Protein AF-A0A9Q1GH63-F1 (afdb_monomer_lite)

Organism: NCBI:txid171969

Foldseek 3Di:
DPPVVVVVVVCVVLVVLVVVVVVVVVVVVVVVPDDDDDDDDDDDDDDDDPDDPPVVPPDQDQPDLDFPVAGFDPLLSLLLQVLQVLVVHGSNVLLVVLPVPDDPPLSRDSLSSSCSSQLVNQVVDPDQAAPCLVRLSVLVSLVSSLVCNVPGHDDPVNVPDPDPPPPPLQVDFRALVSQLSRQCSGRQRDPNVCSNVVQCVQCPPVRGHGSVSSNVSSVVSVD

pLDDT: mean 73.5, std 25.43, range [24.59, 98.19]

Secondary structure (DSSP, 8-state):
-HHHHHHHHHHHHHHHHHHHHHHHHHHHHHHHT-------------------TTTTTT------SEETTEEBPHHHHHHHHHHHHHTTS-HHHHHHHHHHHS-TTTTT-HHHHHHHHHHHHHTT---SS-GGGG-HHHHHHHHHHHHHHHS-B--GGGGT----SS--TTT--B-HHHHHHHGGGSTTT--TTTHHHHHHHHHTTTTSB-HHHHHHHHHHHT-

Structure (mmCIF, N/CA/C/O backbone):
data_AF-A0A9Q1GH63-F1
#
_entry.id   AF-A0A9Q1GH63-F1
#
loop_
_atom_site.group_PDB
_atom_site.id
_atom_site.type_symbol
_atom_site.label_atom_id
_atom_site.label_alt_id
_atom_site.label_comp_id
_atom_site.label_asym_id
_atom_site.label_entity_id
_atom_site.label_seq_id
_atom_site.pdbx_PDB_ins_code
_atom_site.Cartn_x
_atom_site.Cartn_y
_atom_site.Cartn_z
_atom_site.occupancy
_atom_site.B_iso_or_equiv
_atom_site.auth_seq_id
_atom_site.auth_comp_id
_atom_site.auth_asym_id
_atom_site.auth_atom_id
_atom_site.pdbx_PDB_model_num
ATOM 1 N N . MET A 1 1 ? -22.243 22.088 0.498 1.00 38.59 1 MET A N 1
ATOM 2 C CA . MET A 1 1 ? -22.814 21.195 -0.534 1.00 38.59 1 MET A CA 1
ATOM 3 C C . MET A 1 1 ? -21.791 20.654 -1.542 1.00 38.59 1 MET A C 1
ATOM 5 O O . MET A 1 1 ? -22.098 19.644 -2.139 1.00 38.59 1 MET A O 1
ATOM 9 N N . ALA A 1 2 ? -20.572 21.201 -1.677 1.00 36.66 2 ALA A N 1
ATOM 10 C CA . ALA A 1 2 ? -19.578 20.706 -2.653 1.00 36.66 2 ALA A CA 1
ATOM 11 C C . ALA A 1 2 ? -18.791 19.424 -2.256 1.00 36.66 2 ALA A C 1
ATOM 13 O O . ALA A 1 2 ? -18.251 18.744 -3.117 1.00 36.66 2 ALA A O 1
ATOM 14 N N . ASN A 1 3 ? -18.729 19.053 -0.967 1.00 34.50 3 ASN A N 1
ATOM 15 C CA . ASN A 1 3 ? -17.915 17.905 -0.517 1.00 34.50 3 ASN A CA 1
ATOM 16 C C . ASN A 1 3 ? -18.523 16.525 -0.828 1.00 34.50 3 ASN A C 1
ATOM 18 O O . ASN A 1 3 ? -17.789 15.541 -0.856 1.00 34.50 3 ASN A O 1
ATOM 22 N N . SER A 1 4 ? -19.839 16.428 -1.039 1.00 32.38 4 SER A N 1
ATOM 23 C CA . SER A 1 4 ? -20.490 15.152 -1.354 1.00 32.38 4 SER A CA 1
ATOM 24 C C . SER A 1 4 ? -20.180 14.704 -2.781 1.00 32.38 4 SER A C 1
ATOM 26 O O . SER A 1 4 ? -19.844 13.545 -2.986 1.00 32.38 4 SER A O 1
ATOM 28 N N . GLU A 1 5 ? -20.208 15.615 -3.758 1.00 33.44 5 GLU A N 1
ATOM 29 C CA . GLU A 1 5 ? -19.997 15.296 -5.181 1.00 33.44 5 GLU A CA 1
ATOM 30 C C . GLU A 1 5 ? -18.575 14.798 -5.475 1.00 33.44 5 GLU A C 1
ATOM 32 O O . GLU A 1 5 ? -18.388 13.844 -6.227 1.00 33.44 5 GLU A O 1
ATOM 37 N N . LEU A 1 6 ? -17.573 15.371 -4.809 1.00 38.97 6 LEU A N 1
ATOM 38 C CA . LEU A 1 6 ? -16.167 14.981 -4.963 1.00 38.97 6 LEU A CA 1
ATOM 39 C C . LEU A 1 6 ? -15.866 13.598 -4.382 1.00 38.97 6 LEU A C 1
ATOM 41 O O . LEU A 1 6 ? -15.105 12.819 -4.959 1.00 38.97 6 LEU A O 1
ATOM 45 N N . TRP A 1 7 ? -16.509 13.274 -3.261 1.00 37.28 7 TRP A N 1
ATOM 46 C CA . TRP A 1 7 ? -16.456 11.947 -2.659 1.00 37.28 7 TRP A CA 1
ATOM 47 C C . TRP A 1 7 ? -17.126 10.906 -3.566 1.00 37.28 7 TRP A C 1
ATOM 49 O O . TRP A 1 7 ? -16.570 9.828 -3.787 1.00 37.28 7 TRP A O 1
ATOM 59 N N . PHE A 1 8 ? -18.261 11.265 -4.178 1.00 39.75 8 PHE A N 1
ATOM 60 C CA . PHE A 1 8 ? -18.926 10.421 -5.166 1.00 39.75 8 PHE A CA 1
ATOM 61 C C . PHE A 1 8 ? -18.054 10.166 -6.391 1.00 39.75 8 PHE A C 1
ATOM 63 O O . PHE A 1 8 ? -17.979 9.018 -6.796 1.00 39.75 8 PHE A O 1
ATOM 70 N N . LEU A 1 9 ? -17.343 11.156 -6.941 1.00 43.50 9 LEU A N 1
ATOM 71 C CA . LEU A 1 9 ? -16.507 10.973 -8.138 1.00 43.50 9 LEU A CA 1
ATOM 72 C C . LEU A 1 9 ? -15.285 10.076 -7.904 1.00 43.50 9 LEU A C 1
ATOM 74 O O . LEU A 1 9 ? -14.986 9.223 -8.742 1.00 43.50 9 LEU A O 1
ATOM 78 N N . LEU A 1 10 ? -14.587 10.230 -6.773 1.00 46.47 10 LEU A N 1
ATOM 79 C CA . LEU A 1 10 ? -13.453 9.363 -6.433 1.00 46.47 10 LEU A CA 1
ATOM 80 C C . LEU A 1 10 ? -13.918 7.917 -6.232 1.00 46.47 10 LEU A C 1
ATOM 82 O O . LEU A 1 10 ? -13.289 6.981 -6.731 1.00 46.47 10 LEU A O 1
ATOM 86 N N . ILE A 1 11 ? -15.049 7.743 -5.547 1.00 48.16 11 ILE A N 1
ATOM 87 C CA . ILE A 1 11 ? -15.677 6.434 -5.403 1.00 48.16 11 ILE A CA 1
ATOM 88 C C . ILE A 1 11 ? -16.127 5.917 -6.734 1.00 48.16 11 ILE A C 1
ATOM 90 O O . ILE A 1 11 ? -15.886 4.759 -6.983 1.00 48.16 11 ILE A O 1
ATOM 94 N N . ASP A 1 12 ? -16.727 6.719 -7.597 1.00 48.78 12 ASP A N 1
ATOM 95 C CA . ASP A 1 12 ? -17.229 6.239 -8.873 1.00 48.78 12 ASP A CA 1
ATOM 96 C C . ASP A 1 12 ? -16.092 5.756 -9.766 1.00 48.78 12 ASP A C 1
ATOM 98 O O . ASP A 1 12 ? -16.209 4.716 -10.405 1.00 48.78 12 ASP A O 1
ATOM 102 N N . VAL A 1 13 ? -14.959 6.459 -9.776 1.00 48.94 13 VAL A N 1
ATOM 103 C CA . VAL A 1 13 ? -13.769 6.039 -10.524 1.00 48.94 13 VAL A CA 1
ATOM 104 C C . VAL A 1 13 ? -13.204 4.735 -9.963 1.00 48.94 13 VAL A C 1
ATOM 106 O O . VAL A 1 13 ? -12.928 3.808 -10.723 1.00 48.94 13 VAL A O 1
ATOM 109 N N . VAL A 1 14 ? -13.062 4.633 -8.640 1.00 47.69 14 VAL A N 1
ATOM 110 C CA . VAL A 1 14 ? -12.520 3.430 -7.996 1.00 47.69 14 VAL A CA 1
ATOM 111 C C . VAL A 1 14 ? -13.511 2.264 -8.062 1.00 47.69 14 VAL A C 1
ATOM 113 O O . VAL A 1 14 ? -13.121 1.150 -8.376 1.00 47.69 14 VAL A O 1
ATOM 116 N N . LYS A 1 15 ? -14.803 2.521 -7.874 1.00 46.88 15 LYS A N 1
ATOM 117 C CA . LYS A 1 15 ? -15.922 1.576 -7.963 1.00 46.88 15 LYS A CA 1
ATOM 118 C C . LYS A 1 15 ? -16.108 1.076 -9.385 1.00 46.88 15 LYS A C 1
ATOM 120 O O . LYS A 1 15 ? -16.324 -0.110 -9.550 1.00 46.88 15 LYS A O 1
ATOM 125 N N . ARG A 1 16 ? -15.991 1.913 -10.421 1.00 45.38 16 ARG A N 1
ATOM 126 C CA . ARG A 1 16 ? -16.032 1.442 -11.818 1.00 45.38 16 ARG A CA 1
ATOM 127 C C . ARG A 1 16 ? -14.859 0.515 -12.126 1.00 45.38 16 ARG A C 1
ATOM 129 O O . ARG A 1 16 ? -15.078 -0.537 -12.717 1.00 45.38 16 ARG A O 1
ATOM 136 N N . SER A 1 17 ? -13.653 0.860 -11.670 1.00 49.12 17 SER A N 1
ATOM 137 C CA . SER A 1 17 ? -12.487 -0.013 -11.849 1.00 49.12 17 SER A CA 1
ATOM 138 C C . SER A 1 17 ? -12.610 -1.316 -11.053 1.00 49.12 17 SER A C 1
ATOM 140 O O . SER A 1 17 ? -12.342 -2.389 -11.576 1.00 49.12 17 SER A O 1
ATOM 142 N N . LEU A 1 18 ? -13.105 -1.251 -9.814 1.00 49.03 18 LEU A N 1
ATOM 143 C CA . LEU A 1 18 ? -13.289 -2.424 -8.958 1.00 49.03 18 LEU A CA 1
ATOM 144 C C . LEU A 1 18 ? -14.494 -3.278 -9.347 1.00 49.03 18 LEU A C 1
ATOM 146 O O . LEU A 1 18 ? -14.436 -4.482 -9.175 1.00 49.03 18 LEU A O 1
ATOM 150 N N . ASN A 1 19 ? -15.565 -2.712 -9.899 1.00 46.59 19 ASN A N 1
ATOM 151 C CA . ASN A 1 19 ? -16.681 -3.494 -10.433 1.00 46.59 19 ASN A CA 1
ATOM 152 C C . ASN A 1 19 ? -16.237 -4.294 -11.662 1.00 46.59 19 ASN A C 1
ATOM 154 O O . ASN A 1 19 ? -16.634 -5.444 -11.806 1.00 46.59 19 ASN A O 1
ATOM 158 N N . SER A 1 20 ? -15.362 -3.715 -12.493 1.00 48.88 20 SER A N 1
ATOM 159 C CA . SER A 1 20 ? -14.679 -4.448 -13.564 1.00 48.88 20 SER A CA 1
ATOM 160 C C . SER A 1 20 ? -13.736 -5.529 -13.017 1.00 48.88 20 SER A C 1
ATOM 162 O O . SER A 1 20 ? -13.529 -6.549 -13.669 1.00 48.88 20 SER A O 1
ATOM 164 N N . LEU A 1 21 ? -13.149 -5.323 -11.835 1.00 46.25 21 LEU A N 1
ATOM 165 C CA . LEU A 1 21 ? -12.310 -6.321 -11.174 1.00 46.25 21 LEU A CA 1
ATOM 166 C C . LEU A 1 21 ? -13.146 -7.457 -10.565 1.00 46.25 21 LEU A C 1
ATOM 168 O O . LEU A 1 21 ? -12.815 -8.621 -10.752 1.00 46.25 21 LEU A O 1
ATOM 172 N N . LEU A 1 22 ? -14.248 -7.126 -9.886 1.00 49.97 22 LEU A N 1
ATOM 173 C CA . LEU A 1 22 ? -15.169 -8.073 -9.255 1.00 49.97 22 LEU A CA 1
ATOM 174 C C . LEU A 1 22 ? -15.871 -8.957 -10.285 1.00 49.97 22 LEU A C 1
ATOM 176 O O . LEU A 1 22 ? -16.067 -10.137 -10.018 1.00 49.97 22 LEU A O 1
ATOM 180 N N . SER A 1 23 ? -16.208 -8.430 -11.467 1.00 46.16 23 SER A N 1
ATOM 181 C CA . SER A 1 23 ? -16.725 -9.269 -12.552 1.00 46.16 23 SER A CA 1
ATOM 182 C C . SER A 1 23 ? -15.671 -10.274 -13.028 1.00 46.16 23 SER A C 1
ATOM 184 O O . SER A 1 23 ? -15.974 -11.453 -13.159 1.00 46.16 23 SER A O 1
ATOM 186 N N . ARG A 1 24 ? -14.408 -9.846 -13.182 1.00 43.66 24 ARG A N 1
ATOM 187 C CA . ARG A 1 24 ? -13.307 -10.722 -13.628 1.00 43.66 24 ARG A CA 1
ATOM 188 C C . ARG A 1 24 ? -12.921 -11.780 -12.589 1.00 43.66 24 ARG A C 1
ATOM 190 O O . ARG A 1 24 ? -12.575 -12.895 -12.963 1.00 43.66 24 ARG A O 1
ATOM 197 N N . THR A 1 25 ? -12.981 -11.467 -11.294 1.00 47.12 25 THR A N 1
ATOM 198 C CA . THR A 1 25 ? -12.721 -12.459 -10.237 1.00 47.12 25 THR A CA 1
ATOM 199 C C . THR A 1 25 ? -13.900 -13.407 -10.029 1.00 47.12 25 THR A C 1
ATOM 201 O O . THR A 1 25 ? -13.680 -14.572 -9.712 1.00 47.12 25 THR A O 1
ATOM 204 N N . HIS A 1 26 ? -15.139 -12.957 -10.254 1.00 44.09 26 HIS A N 1
ATOM 205 C CA . HIS A 1 26 ? -16.316 -13.829 -10.242 1.00 44.09 26 HIS A CA 1
ATOM 206 C C . HIS A 1 26 ? -16.272 -14.866 -11.377 1.00 44.09 26 HIS A C 1
ATOM 208 O O . HIS A 1 26 ? -16.604 -16.030 -11.154 1.00 44.09 26 HIS A O 1
ATOM 214 N N . ASP A 1 27 ? -15.796 -14.476 -12.563 1.00 40.75 27 ASP A N 1
ATOM 215 C CA . ASP A 1 27 ? -15.594 -15.399 -13.687 1.00 40.75 27 ASP A CA 1
ATOM 216 C C . ASP A 1 27 ? -14.531 -16.466 -13.361 1.00 40.75 27 ASP A C 1
ATOM 218 O O . ASP A 1 27 ? -14.759 -17.654 -13.586 1.00 40.75 27 ASP A O 1
ATOM 222 N N . PHE A 1 28 ? -13.430 -16.075 -12.706 1.00 36.06 28 PHE A N 1
ATOM 223 C CA . PHE A 1 28 ? -12.376 -16.999 -12.267 1.00 36.06 28 PHE A CA 1
ATOM 224 C C . PHE A 1 28 ? -12.847 -17.993 -11.189 1.00 36.06 28 PHE A C 1
ATOM 226 O O . PHE A 1 28 ? -12.510 -19.176 -11.230 1.00 36.06 28 PHE A O 1
ATOM 233 N N . VAL A 1 29 ? -13.666 -17.544 -10.230 1.00 42.53 29 VAL A N 1
ATOM 234 C CA . VAL A 1 29 ? -14.213 -18.416 -9.173 1.00 42.53 29 VAL A CA 1
ATOM 235 C C . VAL A 1 29 ? -15.200 -19.441 -9.745 1.00 42.53 29 VAL A C 1
ATOM 237 O O . VAL A 1 29 ? -15.209 -20.588 -9.297 1.00 42.53 29 VAL A O 1
ATOM 240 N N . ASN A 1 30 ? -15.988 -19.074 -10.759 1.00 36.88 30 ASN A N 1
ATOM 241 C CA . ASN A 1 30 ? -16.917 -20.004 -11.408 1.00 36.88 30 ASN A CA 1
ATOM 242 C C . ASN A 1 30 ? -16.216 -21.008 -12.336 1.00 36.88 30 ASN A C 1
ATOM 244 O O . ASN A 1 30 ? -16.669 -22.148 -12.445 1.00 36.88 30 ASN A O 1
ATOM 248 N N . GLU A 1 31 ? -15.102 -20.631 -12.966 1.00 34.69 31 GLU A N 1
ATOM 249 C CA . GLU A 1 31 ? -14.328 -21.521 -13.843 1.00 34.69 31 GLU A CA 1
ATOM 250 C C . GLU A 1 31 ? -13.615 -22.644 -13.062 1.00 34.69 31 GLU A C 1
ATOM 252 O O . GLU A 1 31 ? -13.551 -23.783 -13.523 1.00 34.69 31 GLU A O 1
ATOM 257 N N . VAL A 1 32 ? -13.177 -22.374 -11.825 1.00 39.00 32 VAL A N 1
ATOM 258 C CA . VAL A 1 32 ? -12.547 -23.371 -10.931 1.00 39.00 32 VAL A CA 1
ATOM 259 C C . VAL A 1 32 ? -13.582 -24.265 -10.217 1.00 39.00 32 VAL A C 1
ATOM 261 O O . VAL A 1 32 ? -13.241 -25.330 -9.700 1.00 39.00 32 VAL A O 1
ATOM 264 N N . ALA A 1 33 ? -14.866 -23.895 -10.228 1.00 33.12 33 ALA A N 1
ATOM 265 C CA . ALA A 1 33 ? -15.940 -24.611 -9.534 1.00 33.12 33 ALA A CA 1
ATOM 266 C C . ALA A 1 33 ? -16.670 -25.677 -10.383 1.00 33.12 33 ALA A C 1
ATOM 268 O O . ALA A 1 33 ? -17.759 -26.111 -10.006 1.00 33.12 33 ALA A O 1
ATOM 269 N N . SER A 1 34 ? -16.099 -26.137 -11.502 1.00 30.45 34 SER A N 1
ATOM 270 C CA . SER A 1 34 ? -16.673 -27.244 -12.287 1.00 30.45 34 SER A CA 1
ATOM 271 C C . SER A 1 34 ? -16.008 -28.592 -11.975 1.00 30.45 34 SER A C 1
ATOM 273 O O . SER A 1 34 ? -14.941 -28.880 -12.519 1.00 30.45 34 SER A O 1
ATOM 275 N N . PRO A 1 35 ? -16.636 -29.491 -11.191 1.00 35.75 35 PRO A N 1
ATOM 276 C CA . PRO A 1 35 ? -16.250 -30.889 -11.176 1.00 35.75 35 PRO A CA 1
ATOM 277 C C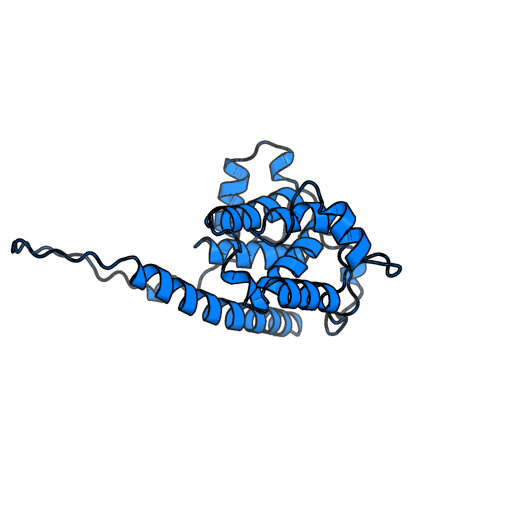 . PRO A 1 35 ? -17.053 -31.685 -12.214 1.00 35.75 35 PRO A C 1
ATOM 279 O O . PRO A 1 35 ? -18.284 -31.728 -12.222 1.00 35.75 35 PRO A O 1
ATOM 282 N N . LEU A 1 36 ? -16.317 -32.381 -13.077 1.00 33.22 36 LEU A N 1
ATOM 283 C CA . LEU A 1 36 ? -16.806 -33.484 -13.891 1.00 33.22 36 LEU A CA 1
ATOM 284 C C . LEU A 1 36 ? -17.091 -34.694 -12.977 1.00 33.22 36 LEU A C 1
ATOM 286 O O . LEU A 1 36 ? -16.170 -35.219 -12.357 1.00 33.22 36 LEU A O 1
ATOM 290 N N . GLY A 1 37 ? -18.336 -35.179 -12.929 1.00 27.14 37 GLY A N 1
ATOM 291 C CA . GLY A 1 37 ? -18.649 -36.474 -12.308 1.00 27.14 37 GLY A CA 1
ATOM 292 C C . GLY A 1 37 ? -20.114 -36.664 -11.913 1.00 27.14 37 GLY A C 1
ATOM 293 O O . GLY A 1 37 ? -20.528 -36.279 -10.829 1.00 27.14 37 GLY A O 1
ATOM 294 N N . LYS A 1 38 ? -20.901 -37.301 -12.787 1.00 38.06 38 LYS A N 1
ATOM 295 C CA . LYS A 1 38 ? -22.263 -37.792 -12.502 1.00 38.06 38 LYS A CA 1
ATOM 296 C C . LYS A 1 38 ? -22.265 -38.768 -11.313 1.00 38.06 38 LYS A C 1
ATOM 298 O O . LYS A 1 38 ? -21.428 -39.661 -11.324 1.00 38.06 38 LYS A O 1
ATOM 303 N N . ILE A 1 39 ? -23.266 -38.691 -10.422 1.00 25.02 39 ILE A N 1
ATOM 304 C CA . ILE A 1 39 ? -24.049 -39.816 -9.843 1.00 25.02 39 ILE A CA 1
ATOM 305 C C . ILE A 1 39 ? -25.107 -39.276 -8.853 1.00 25.02 39 ILE A C 1
ATOM 307 O O . ILE A 1 39 ? -24.784 -38.489 -7.974 1.00 25.02 39 ILE A O 1
ATOM 311 N N . GLY A 1 40 ? -26.346 -39.781 -8.967 1.00 24.59 40 GLY A N 1
ATOM 312 C CA . GLY A 1 40 ? -27.294 -39.916 -7.845 1.00 24.59 40 GLY A CA 1
ATOM 313 C C . GLY A 1 40 ? -28.388 -38.851 -7.695 1.00 24.59 40 GLY A C 1
ATOM 314 O O . GLY A 1 40 ? -28.149 -37.781 -7.156 1.00 24.59 40 GLY A O 1
ATOM 315 N N . LYS A 1 41 ? -29.623 -39.190 -8.094 1.00 33.66 41 LYS A N 1
ATOM 316 C CA . LYS A 1 41 ? -30.856 -38.487 -7.694 1.00 33.66 41 LYS A CA 1
ATOM 317 C C . LYS A 1 41 ? -31.128 -38.679 -6.195 1.00 33.66 41 LYS A C 1
ATOM 319 O O . LYS A 1 41 ? -31.115 -39.820 -5.741 1.00 33.66 41 LYS A O 1
ATOM 324 N N . ALA A 1 42 ? -31.521 -37.613 -5.501 1.00 26.17 42 ALA A N 1
ATOM 325 C CA . ALA A 1 42 ? -32.426 -37.665 -4.351 1.00 26.17 42 ALA A CA 1
ATOM 326 C C . ALA A 1 42 ? -33.146 -36.311 -4.211 1.00 26.17 42 ALA A C 1
ATOM 328 O O . ALA A 1 42 ? -32.502 -35.274 -4.089 1.00 26.17 42 ALA A O 1
ATOM 329 N N . GLU A 1 43 ? -34.476 -36.339 -4.284 1.00 31.47 43 GLU A N 1
ATOM 330 C CA . GLU A 1 43 ? -35.371 -35.230 -3.939 1.00 31.47 43 GLU A CA 1
ATOM 331 C C . GLU A 1 43 ? -35.498 -35.133 -2.415 1.00 31.47 43 GLU A C 1
ATOM 333 O O . GLU A 1 43 ? -35.770 -36.152 -1.782 1.00 31.47 43 GLU A O 1
ATOM 338 N N . VAL A 1 44 ? -35.386 -33.927 -1.848 1.00 27.14 44 VAL A N 1
ATOM 339 C CA . VAL A 1 44 ? -36.042 -33.539 -0.587 1.00 27.14 44 VAL A CA 1
ATOM 340 C C . VAL A 1 44 ? -36.410 -32.053 -0.676 1.00 27.14 44 VAL A C 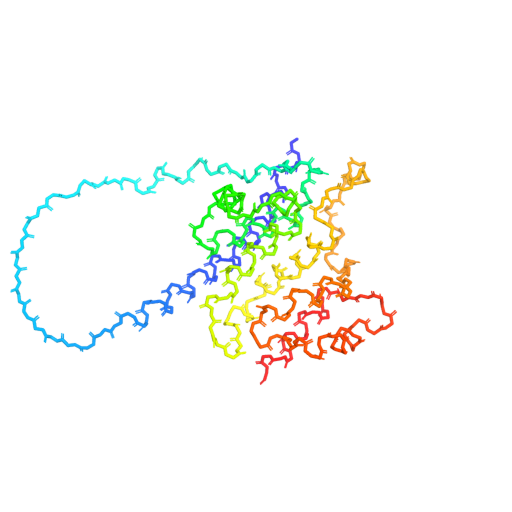1
ATOM 342 O O . VAL A 1 44 ? -35.562 -31.205 -0.937 1.00 27.14 44 VAL A O 1
ATOM 345 N N . SER A 1 45 ? -37.701 -31.787 -0.493 1.00 33.34 45 SER A N 1
ATOM 346 C CA . SER A 1 45 ? -38.329 -30.488 -0.236 1.00 33.34 45 SER A CA 1
ATOM 347 C C . SER A 1 45 ? -37.965 -29.990 1.162 1.00 33.34 45 SER A C 1
ATOM 349 O O . SER A 1 45 ? -38.100 -30.781 2.089 1.00 33.34 45 SER A O 1
ATOM 351 N N . ASP A 1 46 ? -37.602 -28.715 1.328 1.00 24.92 46 ASP A N 1
ATOM 352 C CA . ASP A 1 46 ? -38.263 -27.859 2.329 1.00 24.92 46 ASP A CA 1
ATOM 353 C C . ASP A 1 46 ? -37.877 -26.379 2.212 1.00 24.92 46 ASP A C 1
ATOM 355 O O . ASP A 1 46 ? -36.773 -26.024 1.796 1.00 24.92 46 ASP A O 1
ATOM 359 N N . ASP A 1 47 ? -38.854 -25.555 2.580 1.00 34.97 47 ASP A N 1
ATOM 360 C CA . ASP A 1 47 ? -38.896 -24.097 2.613 1.00 34.97 47 ASP A CA 1
ATOM 361 C C . ASP A 1 47 ? -37.622 -23.412 3.127 1.00 34.97 47 ASP A C 1
ATOM 363 O O . ASP A 1 47 ? -37.156 -23.677 4.236 1.00 34.97 47 ASP A O 1
ATOM 367 N N . VAL A 1 48 ? -37.135 -22.413 2.380 1.00 28.97 48 VAL A N 1
ATOM 368 C CA . VAL A 1 48 ? -36.331 -21.327 2.953 1.00 28.97 48 VAL A CA 1
ATOM 369 C C . VAL A 1 48 ? -36.778 -20.003 2.348 1.00 28.97 48 VAL A C 1
ATOM 371 O O . VAL A 1 48 ? -36.733 -19.778 1.139 1.00 28.97 48 VAL A O 1
ATOM 374 N N . GLU A 1 49 ? -37.237 -19.152 3.254 1.00 26.25 49 GLU A N 1
ATOM 375 C CA . GLU A 1 49 ? -37.714 -17.793 3.077 1.00 26.25 49 GLU A CA 1
ATOM 376 C C . GLU A 1 49 ? -36.824 -16.972 2.134 1.00 26.25 49 GLU A C 1
ATOM 378 O O . GLU A 1 49 ? -35.599 -16.913 2.264 1.00 26.25 49 GLU A O 1
ATOM 383 N N . HIS A 1 50 ? -37.479 -16.298 1.188 1.00 32.03 50 HIS A N 1
ATOM 384 C CA . HIS A 1 50 ? -36.882 -15.333 0.275 1.00 32.03 50 HIS A CA 1
ATOM 385 C C . HIS A 1 50 ? -36.481 -14.072 1.060 1.00 32.03 50 HIS A C 1
ATOM 387 O O . HIS A 1 50 ? -37.169 -13.052 1.020 1.00 32.03 50 HIS A O 1
ATOM 393 N N . TYR A 1 51 ? -35.380 -14.139 1.809 1.00 26.77 51 TYR A N 1
ATOM 394 C CA . TYR A 1 51 ? -34.798 -12.956 2.431 1.00 26.77 51 TYR A CA 1
ATOM 395 C C . TYR A 1 51 ? -34.186 -12.061 1.357 1.00 26.77 51 TYR A C 1
ATOM 397 O O . TYR A 1 51 ? -33.230 -12.410 0.666 1.00 26.77 51 TYR A O 1
ATOM 405 N N . ASP A 1 52 ? -34.816 -10.905 1.229 1.00 30.69 52 ASP A N 1
ATOM 406 C CA . ASP A 1 52 ? -34.577 -9.832 0.283 1.00 30.69 52 ASP A CA 1
ATOM 407 C C . ASP A 1 52 ? -33.143 -9.276 0.414 1.00 30.69 52 ASP A C 1
ATOM 409 O O . ASP A 1 52 ? -32.844 -8.409 1.236 1.00 30.69 52 ASP A O 1
ATOM 413 N N . ILE A 1 53 ? -32.215 -9.803 -0.393 1.00 34.97 53 ILE A N 1
ATOM 414 C CA . ILE A 1 53 ? -30.798 -9.382 -0.448 1.00 34.97 53 ILE A CA 1
ATOM 415 C C . ILE A 1 53 ? -30.672 -7.910 -0.899 1.00 34.97 53 ILE A C 1
ATOM 417 O O . ILE A 1 53 ? -29.641 -7.264 -0.695 1.00 34.97 53 ILE A O 1
ATOM 421 N N . GLN A 1 54 ? -31.739 -7.352 -1.473 1.00 31.75 54 GLN A N 1
ATOM 422 C CA . GLN A 1 54 ? -31.774 -6.008 -2.032 1.00 31.75 54 GLN A CA 1
ATOM 423 C C . GLN A 1 54 ? -31.907 -4.909 -0.959 1.00 31.75 54 GLN A C 1
ATOM 425 O O . GLN A 1 54 ? -31.446 -3.790 -1.188 1.00 31.75 54 GLN A O 1
ATOM 430 N N . ASP A 1 55 ? -32.458 -5.217 0.222 1.00 28.98 55 ASP A N 1
ATOM 431 C CA . ASP A 1 55 ? -32.787 -4.206 1.245 1.00 28.98 55 ASP A CA 1
ATOM 432 C C . ASP A 1 55 ? -31.648 -3.957 2.261 1.00 28.98 55 ASP A C 1
ATOM 434 O O . ASP A 1 55 ? -31.692 -3.035 3.075 1.00 28.98 55 ASP A O 1
ATOM 438 N N . MET A 1 56 ? -30.550 -4.724 2.174 1.00 31.30 56 MET A N 1
ATOM 439 C CA . MET A 1 56 ? -29.345 -4.518 2.998 1.00 31.30 56 MET A CA 1
ATOM 440 C C . MET A 1 56 ? -28.331 -3.542 2.367 1.00 31.30 56 MET A C 1
ATOM 442 O O . MET A 1 56 ? -27.313 -3.217 2.982 1.00 31.30 56 MET A O 1
ATOM 446 N N . LEU A 1 57 ? -28.585 -3.057 1.145 1.00 37.03 57 LEU A N 1
ATOM 447 C CA . LEU A 1 57 ? -27.603 -2.312 0.344 1.00 37.03 57 LEU A CA 1
ATOM 448 C C . LEU A 1 57 ? -27.665 -0.777 0.501 1.00 37.03 57 LEU A C 1
ATOM 450 O O . LEU A 1 57 ? -26.980 -0.060 -0.226 1.00 37.03 57 LEU A O 1
ATOM 454 N N . VAL A 1 58 ? -28.461 -0.249 1.442 1.00 38.00 58 VAL A N 1
ATOM 455 C CA . VAL A 1 58 ? -28.699 1.211 1.582 1.00 38.00 58 VAL A CA 1
ATOM 456 C C . VAL A 1 58 ? -28.255 1.780 2.946 1.00 38.00 58 VAL A C 1
ATOM 458 O O . VAL A 1 58 ? -28.366 2.976 3.198 1.00 38.00 58 VAL A O 1
ATOM 461 N N . GLY A 1 59 ? -27.652 0.966 3.818 1.00 35.69 59 GLY A N 1
ATOM 462 C CA . GLY A 1 59 ? -27.244 1.383 5.169 1.00 35.69 59 GLY A CA 1
ATOM 463 C C . GLY A 1 59 ? -25.744 1.338 5.478 1.00 35.69 59 GLY A C 1
ATOM 464 O O . GLY A 1 59 ? -25.387 1.416 6.654 1.00 35.69 59 GLY A O 1
ATOM 465 N N . GLU A 1 60 ? -24.852 1.150 4.495 1.00 42.12 60 GLU A N 1
ATOM 466 C CA . GLU A 1 60 ? -23.423 0.938 4.774 1.00 42.12 60 GLU A CA 1
ATOM 467 C C . GLU A 1 60 ? -22.741 2.209 5.285 1.00 42.12 60 GLU A C 1
ATOM 469 O O . GLU A 1 60 ? -22.216 3.044 4.551 1.00 42.12 60 GLU A O 1
ATOM 474 N N . GLN A 1 61 ? -22.747 2.335 6.605 1.00 46.44 61 GLN A N 1
ATOM 475 C CA . GLN A 1 61 ? -22.036 3.361 7.331 1.00 46.44 61 GLN A CA 1
ATOM 476 C C . GLN A 1 61 ? -20.535 3.193 7.063 1.00 46.44 61 GLN A C 1
ATOM 478 O O . GLN A 1 61 ? -19.906 2.270 7.597 1.00 46.44 61 GLN A O 1
ATOM 483 N N . MET A 1 62 ? -19.993 4.100 6.243 1.00 62.25 62 MET A N 1
ATOM 484 C CA . MET A 1 62 ? -18.559 4.288 6.007 1.00 62.25 62 MET A CA 1
ATOM 485 C C . MET A 1 62 ? -17.786 4.217 7.326 1.00 62.25 62 MET A C 1
ATOM 487 O O . MET A 1 62 ? -18.344 4.527 8.392 1.00 62.25 62 MET A O 1
ATOM 491 N N . ILE A 1 63 ? -16.518 3.815 7.277 1.00 60.66 63 ILE A N 1
ATOM 492 C CA . ILE A 1 63 ? -15.636 3.831 8.442 1.00 60.66 63 ILE A CA 1
ATOM 493 C C . ILE A 1 63 ? -15.789 5.155 9.188 1.00 60.66 63 ILE A C 1
ATOM 495 O O . ILE A 1 63 ? -15.824 6.219 8.558 1.00 60.66 63 ILE A O 1
ATOM 499 N N . PRO A 1 64 ? -15.913 5.119 10.523 1.00 63.44 64 PRO A N 1
ATOM 500 C CA . PRO A 1 64 ? -15.636 6.301 11.312 1.00 63.44 64 PRO A CA 1
ATOM 501 C C . PRO A 1 64 ? -14.271 6.835 10.879 1.00 63.44 64 PRO A C 1
ATOM 503 O O . PRO A 1 64 ? -13.282 6.108 10.892 1.00 63.44 64 PRO A O 1
ATOM 506 N N . SER A 1 65 ? -14.226 8.098 10.461 1.00 64.56 65 SER A N 1
ATOM 507 C CA . SER A 1 65 ? -12.958 8.755 10.140 1.00 64.56 65 SER A CA 1
ATOM 508 C C . SER A 1 65 ? -12.096 8.949 11.390 1.00 64.56 65 SER A C 1
ATOM 510 O O . SER A 1 65 ? -10.937 9.315 11.258 1.00 64.56 65 SER A O 1
ATOM 512 N N . GLU A 1 66 ? -12.653 8.746 12.582 1.00 71.38 66 GLU A N 1
ATOM 513 C CA . GLU A 1 66 ? -12.016 9.008 13.865 1.00 71.38 66 GLU A CA 1
ATOM 514 C C . GLU A 1 66 ? -11.267 7.767 14.361 1.00 71.38 66 GLU A C 1
ATOM 516 O O . GLU A 1 66 ? -11.862 6.718 14.616 1.00 71.38 66 GLU A O 1
ATOM 521 N N . MET A 1 67 ? -9.953 7.909 14.513 1.00 78.12 67 MET A N 1
ATOM 522 C CA . MET A 1 67 ? -9.089 7.013 15.278 1.00 78.12 67 MET A CA 1
ATOM 523 C C . MET A 1 67 ? -8.646 7.737 16.561 1.00 78.12 67 MET A C 1
ATOM 525 O O . MET A 1 67 ? -8.697 8.970 16.605 1.00 78.12 67 MET A O 1
ATOM 529 N N . PRO A 1 68 ? -8.178 7.018 17.601 1.00 77.00 68 PRO A N 1
ATOM 530 C CA . PRO A 1 68 ? -7.745 7.634 18.860 1.00 77.00 68 PRO A CA 1
ATOM 531 C C . PRO A 1 68 ? -6.709 8.757 18.694 1.00 77.00 68 PRO A C 1
ATOM 533 O O . PRO A 1 68 ? -6.775 9.748 19.416 1.00 77.00 68 PRO A O 1
ATOM 536 N N . ASP A 1 69 ? -5.807 8.622 17.717 1.00 78.62 69 ASP A N 1
ATOM 537 C CA . ASP A 1 69 ? -4.702 9.561 17.479 1.00 78.62 69 ASP A CA 1
ATOM 538 C C . ASP A 1 69 ? -5.014 10.621 16.403 1.00 78.62 69 ASP A C 1
ATOM 540 O O . ASP A 1 69 ? -4.177 11.471 16.097 1.00 78.62 69 ASP A O 1
ATOM 544 N N . GLY A 1 70 ? -6.223 10.611 15.827 1.00 84.19 70 GLY A N 1
ATOM 545 C CA . GLY A 1 70 ? -6.664 11.636 14.884 1.00 84.19 70 GLY A CA 1
ATOM 546 C C . GLY A 1 70 ? -7.649 11.154 13.825 1.00 84.19 70 GLY A C 1
ATOM 547 O O . GLY A 1 70 ? -8.011 9.982 13.733 1.00 84.19 70 GLY A O 1
ATOM 548 N N . ASN A 1 71 ? -8.078 12.090 12.977 1.00 87.38 71 ASN A N 1
ATOM 549 C CA . ASN A 1 71 ? -8.918 11.768 11.830 1.00 87.38 71 ASN A CA 1
ATOM 550 C C . ASN A 1 71 ? -8.079 11.166 10.699 1.00 87.38 71 ASN A C 1
ATOM 552 O O . ASN A 1 71 ? -7.045 11.724 10.340 1.00 87.38 71 ASN A O 1
ATOM 556 N N . LEU A 1 72 ? -8.550 10.077 10.100 1.00 88.38 72 LEU A N 1
ATOM 557 C CA . LEU A 1 72 ? -7.941 9.438 8.939 1.00 88.38 72 LEU A CA 1
ATOM 558 C C . LEU A 1 72 ? -7.845 10.400 7.745 1.00 88.38 72 LEU A C 1
ATOM 560 O O . LEU A 1 72 ? -8.738 11.211 7.484 1.00 88.38 72 LEU A O 1
ATOM 564 N N . SER A 1 73 ? -6.754 10.290 6.989 1.00 86.69 73 SER A N 1
ATOM 565 C CA . SER A 1 73 ? -6.597 10.975 5.709 1.00 86.69 73 SER A CA 1
ATOM 566 C C . SER A 1 73 ? -7.532 10.373 4.656 1.00 86.69 73 SER A C 1
ATOM 568 O O . SER A 1 73 ? -7.959 9.222 4.757 1.00 86.69 73 SER A O 1
ATOM 570 N N . LEU A 1 74 ? -7.835 11.126 3.592 1.00 84.12 74 LEU A N 1
ATOM 571 C CA . LEU A 1 74 ? -8.671 10.610 2.501 1.00 84.12 74 LEU A CA 1
ATOM 572 C C . LEU A 1 74 ? -8.057 9.355 1.858 1.00 84.12 74 LEU A C 1
ATOM 574 O O . LEU A 1 74 ? -8.782 8.417 1.536 1.00 84.12 74 LEU A O 1
ATOM 578 N N . ALA A 1 75 ? -6.728 9.319 1.709 1.00 86.06 75 ALA A N 1
ATOM 579 C CA . ALA A 1 75 ? -6.018 8.153 1.193 1.00 86.06 75 ALA A CA 1
ATOM 580 C C . ALA A 1 75 ? -6.227 6.927 2.095 1.00 86.06 75 ALA A C 1
ATOM 582 O O . ALA A 1 75 ? -6.526 5.846 1.587 1.00 86.06 75 ALA A O 1
ATOM 583 N N . ALA A 1 76 ? -6.144 7.102 3.419 1.00 90.75 76 ALA A N 1
ATOM 584 C CA . ALA A 1 76 ? -6.396 6.033 4.380 1.00 90.75 76 ALA A CA 1
ATOM 585 C C . ALA A 1 76 ? -7.844 5.543 4.329 1.00 90.75 76 ALA A C 1
ATOM 587 O O . ALA A 1 76 ? -8.065 4.337 4.227 1.00 90.75 76 ALA A O 1
ATOM 588 N N . VAL A 1 77 ? -8.821 6.454 4.296 1.00 88.81 77 VAL A N 1
ATOM 589 C CA . VAL A 1 77 ? -10.241 6.087 4.185 1.00 88.81 77 VAL A CA 1
ATOM 590 C C . VAL A 1 77 ? -10.503 5.272 2.924 1.00 88.81 77 VAL A C 1
ATOM 592 O O . VAL A 1 77 ? -11.127 4.215 2.987 1.00 88.81 77 VAL A O 1
ATOM 595 N N . VAL A 1 78 ? -9.995 5.731 1.780 1.00 86.06 78 VAL A N 1
ATOM 596 C CA . VAL A 1 78 ? -10.151 5.032 0.501 1.00 86.06 78 VAL A CA 1
ATOM 597 C C . VAL A 1 78 ? -9.474 3.668 0.554 1.00 86.06 78 VAL A C 1
ATOM 599 O O . VAL A 1 78 ? -10.113 2.672 0.239 1.00 86.06 78 VAL A O 1
ATOM 602 N N . SER A 1 79 ? -8.219 3.596 0.995 1.00 93.00 79 SER A N 1
ATOM 603 C CA . SER A 1 79 ? -7.484 2.334 1.107 1.00 93.00 79 SER A CA 1
ATOM 604 C C . SER A 1 79 ? -8.237 1.311 1.963 1.00 93.00 79 SER A C 1
ATOM 606 O O . SER A 1 79 ? -8.496 0.194 1.514 1.00 93.00 79 SER A O 1
ATOM 608 N N . ILE A 1 80 ? -8.640 1.701 3.176 1.00 94.00 80 ILE A N 1
ATOM 609 C CA . ILE A 1 80 ? -9.342 0.832 4.128 1.00 94.00 80 ILE A CA 1
ATOM 610 C C . ILE A 1 80 ? -10.671 0.360 3.544 1.00 94.00 80 ILE A C 1
ATOM 612 O O . ILE A 1 80 ? -10.949 -0.838 3.550 1.00 94.00 80 ILE A O 1
ATOM 616 N N . GLU A 1 81 ? -11.487 1.268 3.012 1.00 90.62 81 GLU A N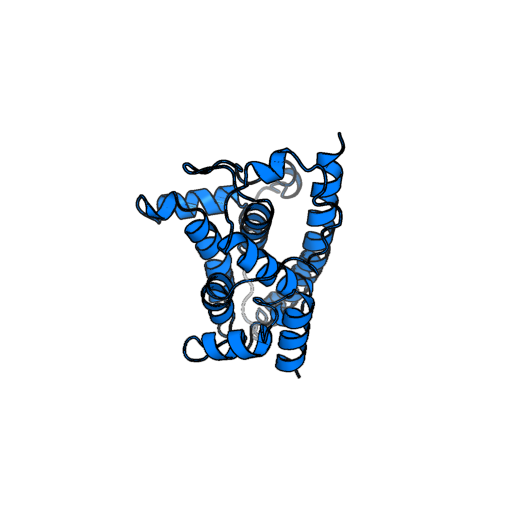 1
ATOM 617 C CA . GLU A 1 81 ? -12.803 0.918 2.476 1.00 90.62 81 GLU A CA 1
ATOM 618 C C . GLU A 1 81 ? -12.712 -0.024 1.280 1.00 90.62 81 GLU A C 1
ATOM 620 O O . GLU A 1 81 ? -13.443 -1.011 1.206 1.00 90.62 81 GLU A O 1
ATOM 625 N N . GLN A 1 82 ? -11.808 0.251 0.340 1.00 92.88 82 GLN A N 1
ATOM 626 C CA . GLN A 1 82 ? -11.716 -0.559 -0.870 1.00 92.88 82 GLN A CA 1
ATOM 627 C C . GLN A 1 82 ? -11.154 -1.943 -0.579 1.00 92.88 82 GLN A C 1
ATOM 629 O O . GLN A 1 82 ? -11.753 -2.932 -0.997 1.00 92.88 82 GLN A O 1
ATOM 634 N N . PHE A 1 83 ? -10.089 -2.048 0.219 1.00 95.69 83 PHE A N 1
ATOM 635 C CA . PHE A 1 83 ? -9.601 -3.361 0.623 1.00 95.69 83 PHE A CA 1
ATOM 636 C C . PHE A 1 83 ? -10.597 -4.114 1.499 1.00 95.69 83 PHE A C 1
ATOM 638 O O . PHE A 1 83 ? -10.700 -5.333 1.381 1.00 95.69 83 PHE A O 1
ATOM 645 N N . SER A 1 84 ? -11.383 -3.425 2.324 1.00 94.38 84 SER A N 1
ATOM 646 C CA . SER A 1 84 ? -12.454 -4.074 3.083 1.00 94.38 84 SER A CA 1
ATOM 647 C C . SER A 1 84 ? -13.511 -4.668 2.158 1.00 94.38 84 SER A C 1
ATOM 649 O O . SER A 1 84 ? -13.831 -5.849 2.302 1.00 94.38 84 SER A O 1
ATOM 651 N N . ARG A 1 85 ? -13.972 -3.916 1.148 1.00 93.06 85 ARG A N 1
ATOM 652 C CA . ARG A 1 85 ? -14.931 -4.415 0.147 1.00 93.06 85 ARG A CA 1
ATOM 653 C C . ARG A 1 85 ? -14.382 -5.596 -0.636 1.00 93.06 85 ARG A C 1
ATOM 655 O O . ARG A 1 85 ? -15.077 -6.593 -0.795 1.00 93.06 85 ARG A O 1
ATOM 662 N N . MET A 1 86 ? -13.120 -5.527 -1.051 1.00 92.56 86 MET A N 1
ATOM 663 C CA . MET A 1 86 ? -12.436 -6.634 -1.727 1.00 92.56 86 MET A CA 1
ATOM 664 C C . MET A 1 86 ? -12.273 -7.861 -0.815 1.00 92.56 86 MET A C 1
ATOM 666 O O . MET A 1 86 ? -12.189 -8.992 -1.286 1.00 92.56 86 MET A O 1
ATOM 670 N N . ASN A 1 87 ? -12.290 -7.662 0.505 1.00 90.25 87 ASN A N 1
ATOM 671 C CA . ASN A 1 87 ? -12.352 -8.734 1.491 1.00 90.25 87 ASN A CA 1
ATOM 672 C C . ASN A 1 87 ? -13.781 -9.242 1.782 1.00 90.25 87 ASN A C 1
ATOM 674 O O . ASN A 1 87 ? -13.903 -10.194 2.555 1.00 90.25 87 ASN A O 1
ATOM 678 N N . GLY A 1 88 ? -14.829 -8.652 1.194 1.00 91.56 88 GLY A N 1
ATOM 679 C CA . GLY A 1 88 ? -16.238 -8.975 1.456 1.00 91.56 88 GLY A CA 1
ATOM 680 C C . GLY A 1 88 ? -16.810 -8.322 2.721 1.00 91.56 88 GLY A C 1
ATOM 681 O O . GLY A 1 88 ? -17.769 -8.826 3.302 1.00 91.56 88 GLY A O 1
ATOM 682 N N . LEU A 1 89 ? -16.203 -7.233 3.199 1.00 90.81 89 LEU A N 1
ATOM 683 C CA . LEU A 1 89 ? -16.571 -6.541 4.435 1.00 90.81 89 LEU A CA 1
ATOM 684 C C . LEU A 1 89 ? -16.767 -5.041 4.189 1.00 90.81 89 LEU A C 1
ATOM 686 O O . LEU A 1 89 ? -16.168 -4.453 3.296 1.00 90.81 89 LEU A O 1
ATOM 690 N N . THR A 1 90 ? -17.546 -4.381 5.044 1.00 90.62 90 THR A N 1
ATOM 691 C CA . THR A 1 90 ? -17.478 -2.916 5.141 1.00 90.62 90 THR A CA 1
ATOM 692 C C . THR A 1 90 ? -16.219 -2.518 5.898 1.00 90.62 90 THR A C 1
ATOM 694 O O . THR A 1 90 ? -15.756 -3.278 6.760 1.00 90.62 90 THR A O 1
ATOM 697 N N . GLY A 1 91 ? -15.687 -1.316 5.662 1.00 87.50 91 GLY A N 1
ATOM 698 C CA . GLY A 1 91 ? -14.524 -0.864 6.422 1.00 87.50 91 GLY A CA 1
ATOM 699 C C . GLY A 1 91 ? -14.778 -0.832 7.933 1.00 87.50 91 GLY A C 1
ATOM 700 O O . GLY A 1 91 ? -13.914 -1.220 8.713 1.00 87.50 91 GLY A O 1
ATOM 701 N N . ARG A 1 92 ? -15.998 -0.494 8.374 1.00 89.31 92 ARG A N 1
ATOM 702 C CA . ARG A 1 92 ? -16.375 -0.533 9.798 1.00 89.31 92 ARG A CA 1
ATOM 703 C C . ARG A 1 92 ? -16.300 -1.941 10.390 1.00 89.31 92 ARG A C 1
ATOM 705 O O . ARG A 1 92 ? -15.846 -2.110 11.520 1.00 89.31 92 ARG A O 1
ATOM 712 N N . LYS A 1 93 ? -16.772 -2.958 9.658 1.00 91.81 93 LYS A N 1
ATOM 713 C CA . LYS A 1 93 ? -16.651 -4.358 10.095 1.00 91.81 93 LYS A CA 1
ATOM 714 C C . LYS A 1 93 ? -15.179 -4.771 10.147 1.00 91.81 93 LYS A C 1
ATOM 716 O O . LYS A 1 93 ? -14.778 -5.403 11.118 1.00 91.81 93 LYS A O 1
ATOM 721 N N . MET A 1 94 ? -14.382 -4.372 9.155 1.00 93.06 94 MET A N 1
ATOM 722 C CA . MET A 1 94 ? -12.943 -4.641 9.124 1.00 93.06 94 MET A CA 1
ATOM 723 C C . MET A 1 94 ? -12.214 -4.024 10.324 1.00 93.06 94 MET A C 1
ATOM 725 O O . MET A 1 94 ? -11.465 -4.724 11.000 1.00 93.06 94 MET A O 1
ATOM 729 N N . GLN A 1 95 ? -12.493 -2.758 10.642 1.00 91.88 95 GLN A N 1
ATOM 730 C CA . GLN A 1 95 ? -11.918 -2.051 11.787 1.00 91.88 95 GLN A CA 1
ATOM 731 C C . GLN A 1 95 ? -12.245 -2.747 13.114 1.00 91.88 95 GLN A C 1
ATOM 733 O O . GLN A 1 95 ? -11.345 -3.003 13.904 1.00 91.88 95 GLN A O 1
ATOM 738 N N . LYS A 1 96 ? -13.503 -3.155 13.330 1.00 91.56 96 LYS A N 1
ATOM 739 C CA . LYS A 1 96 ? -13.888 -3.907 14.538 1.00 91.56 96 LYS A CA 1
ATOM 740 C C . LYS A 1 96 ? -13.138 -5.232 14.677 1.00 91.56 96 LYS A C 1
ATOM 742 O O . LYS A 1 96 ? -12.757 -5.610 15.780 1.00 91.56 96 LYS A O 1
ATOM 747 N N . ILE A 1 97 ? -12.941 -5.953 13.570 1.00 92.75 97 ILE A N 1
ATOM 748 C CA . ILE A 1 97 ? -12.168 -7.203 13.579 1.00 92.75 97 ILE A CA 1
ATOM 749 C C . ILE A 1 97 ? -10.706 -6.906 13.926 1.00 92.75 97 ILE A C 1
ATOM 751 O O . ILE A 1 97 ? -10.131 -7.591 14.765 1.00 92.75 97 ILE A O 1
ATOM 755 N N . PHE A 1 98 ? -10.113 -5.879 13.318 1.00 92.38 98 PHE A N 1
ATOM 756 C CA . PHE A 1 98 ? -8.750 -5.448 13.617 1.00 92.38 98 PHE A CA 1
ATOM 757 C C . PHE A 1 98 ? -8.567 -5.096 15.102 1.00 92.38 98 PHE A C 1
ATOM 759 O O . PHE A 1 98 ? -7.661 -5.621 15.747 1.00 92.38 98 PHE A O 1
ATOM 766 N N . GLU A 1 99 ? -9.465 -4.286 15.666 1.00 91.19 99 GLU A N 1
ATOM 767 C CA . GLU A 1 99 ? -9.451 -3.888 17.079 1.00 91.19 99 GLU A CA 1
ATOM 768 C C . GLU A 1 99 ? -9.562 -5.080 18.034 1.00 91.19 99 GLU A C 1
ATOM 770 O O . GLU A 1 99 ? -8.925 -5.076 19.087 1.00 91.19 99 GLU A O 1
ATOM 775 N N . ALA A 1 100 ? -10.347 -6.098 17.665 1.00 92.75 100 ALA A N 1
ATOM 776 C CA . ALA A 1 100 ? -10.517 -7.314 18.453 1.00 92.75 100 ALA A CA 1
ATOM 777 C C . ALA A 1 100 ? -9.296 -8.250 18.397 1.00 92.75 100 ALA A C 1
ATOM 779 O O . ALA A 1 100 ? -9.066 -9.005 19.340 1.00 92.75 100 ALA A O 1
ATOM 780 N N . LEU A 1 101 ? -8.532 -8.226 17.300 1.00 92.19 101 LEU A N 1
ATOM 781 C CA . LEU A 1 101 ? -7.377 -9.105 17.095 1.00 92.19 101 LEU A CA 1
ATOM 782 C C . LEU A 1 101 ? -6.056 -8.498 17.581 1.00 92.19 101 LEU A C 1
ATOM 784 O O . LEU A 1 101 ? -5.153 -9.244 17.953 1.00 92.19 101 LEU A O 1
ATOM 788 N N . MET A 1 102 ? -5.921 -7.170 17.554 1.00 88.81 102 MET A N 1
ATOM 789 C CA . MET A 1 102 ? -4.654 -6.489 17.826 1.00 88.81 102 MET A CA 1
ATOM 790 C C . MET A 1 102 ? -4.653 -5.822 19.209 1.00 88.81 102 MET A C 1
ATOM 792 O O . MET A 1 102 ? -5.577 -5.074 19.530 1.00 88.81 102 MET A O 1
ATOM 796 N N . PRO A 1 103 ? -3.616 -6.042 20.041 1.00 88.00 103 PRO A N 1
ATOM 797 C CA . PRO A 1 103 ? -3.516 -5.401 21.346 1.00 88.00 103 PRO A CA 1
ATOM 798 C C . PRO A 1 103 ? -3.197 -3.905 21.223 1.00 88.00 103 PRO A C 1
ATOM 800 O O . PRO A 1 103 ? -2.633 -3.440 20.232 1.00 88.00 103 PRO A O 1
ATOM 803 N N . LYS A 1 104 ? -3.493 -3.137 22.276 1.00 82.62 104 LYS A N 1
ATOM 804 C CA . LYS A 1 104 ? -3.030 -1.746 22.396 1.00 82.62 104 LYS A CA 1
ATOM 805 C C . LYS A 1 104 ? -1.514 -1.696 22.662 1.00 82.62 104 LYS A C 1
ATOM 807 O O . LYS A 1 104 ? -1.021 -2.541 23.408 1.00 82.62 104 LYS A O 1
ATOM 812 N N . PRO A 1 105 ? -0.777 -0.714 22.101 1.00 83.00 105 PRO A N 1
ATOM 813 C CA . PRO A 1 105 ? -1.274 0.411 21.300 1.00 83.00 105 PRO A CA 1
ATOM 814 C C . PRO A 1 105 ? -1.405 0.110 19.796 1.00 83.00 105 PRO A C 1
ATOM 816 O O . PRO A 1 105 ? -1.797 0.993 19.045 1.00 83.00 105 PRO A O 1
ATOM 819 N N . ALA A 1 106 ? -1.102 -1.108 19.335 1.00 82.12 106 ALA A N 1
ATOM 820 C CA . ALA A 1 106 ? -1.044 -1.423 17.906 1.00 82.12 106 ALA A CA 1
ATOM 821 C C . ALA A 1 106 ? -2.374 -1.192 17.172 1.00 82.12 106 ALA A C 1
ATOM 823 O O . ALA A 1 106 ? -2.350 -0.787 16.012 1.00 82.12 106 ALA A O 1
ATOM 824 N N . ASN A 1 107 ? -3.518 -1.395 17.831 1.00 79.75 107 ASN A N 1
ATOM 825 C CA . ASN A 1 107 ? -4.825 -1.119 17.230 1.00 79.75 107 ASN A CA 1
ATOM 826 C C . ASN A 1 107 ? -5.248 0.365 17.221 1.00 79.75 107 ASN A C 1
ATOM 828 O O . ASN A 1 107 ? -6.241 0.695 16.577 1.00 79.75 107 ASN A O 1
ATOM 832 N N . ASN A 1 108 ? -4.505 1.258 17.884 1.00 84.38 108 ASN A N 1
ATOM 833 C CA . ASN A 1 108 ? -4.733 2.703 17.790 1.00 84.38 108 ASN A CA 1
ATOM 834 C C . ASN A 1 108 ? -4.037 3.311 16.561 1.00 84.38 108 ASN A C 1
ATOM 836 O O . ASN A 1 108 ? -4.466 4.351 16.071 1.00 84.38 108 ASN A O 1
ATOM 840 N N . GLU A 1 109 ? -3.000 2.646 16.047 1.00 88.81 109 GLU A N 1
ATOM 841 C CA . GLU A 1 109 ? -2.171 3.158 14.962 1.00 88.81 109 GLU A CA 1
ATOM 842 C C . GLU A 1 109 ? -2.819 2.911 13.593 1.00 88.81 109 GLU A C 1
ATOM 844 O O . GLU A 1 109 ? -2.984 1.774 13.140 1.00 88.81 109 GLU A O 1
ATOM 849 N N . ALA A 1 110 ? -3.152 3.988 12.886 1.00 92.56 110 ALA A N 1
ATOM 850 C CA . ALA A 1 110 ? -3.820 3.914 11.594 1.00 92.56 110 ALA A CA 1
ATOM 851 C C . ALA A 1 110 ? -2.974 3.237 10.500 1.00 92.56 110 ALA A C 1
ATOM 853 O O . ALA A 1 110 ? -3.553 2.577 9.632 1.00 92.56 110 ALA A O 1
ATOM 854 N N . ARG A 1 111 ? -1.629 3.304 10.550 1.00 94.69 111 ARG A N 1
ATOM 855 C CA . ARG A 1 111 ? -0.770 2.512 9.641 1.00 94.69 111 ARG A CA 1
ATOM 856 C C . ARG A 1 111 ? -1.054 1.021 9.758 1.00 94.69 111 ARG A C 1
ATOM 858 O O . ARG A 1 111 ? -1.192 0.348 8.740 1.00 94.69 111 ARG A O 1
ATOM 865 N N . ASN A 1 112 ? -1.220 0.527 10.982 1.00 95.19 112 ASN A N 1
ATOM 866 C CA . ASN A 1 112 ? -1.492 -0.885 11.228 1.00 95.19 112 ASN A CA 1
ATOM 867 C C . ASN A 1 112 ? -2.867 -1.295 10.689 1.00 95.19 112 ASN A C 1
ATOM 869 O O . ASN A 1 112 ? -3.007 -2.395 10.160 1.00 95.19 112 ASN A O 1
ATOM 873 N N . LEU A 1 113 ? -3.874 -0.417 10.763 1.00 95.31 113 LEU A N 1
ATOM 874 C CA . LEU A 1 113 ? -5.182 -0.679 10.158 1.00 95.31 113 LEU A CA 1
ATOM 875 C C . LEU A 1 113 ? -5.104 -0.714 8.621 1.00 95.31 113 LEU A C 1
ATOM 877 O O . LEU A 1 113 ? -5.681 -1.612 8.005 1.00 95.31 113 LEU A O 1
ATOM 881 N N . VAL A 1 114 ? -4.378 0.223 8.000 1.00 96.38 114 VAL A N 1
ATOM 882 C CA . VAL A 1 114 ? -4.129 0.232 6.545 1.00 96.38 114 VAL A CA 1
ATOM 883 C C . VAL A 1 114 ? -3.445 -1.066 6.108 1.00 96.38 114 VAL A C 1
ATOM 885 O O . VAL A 1 114 ? -3.943 -1.731 5.199 1.00 96.38 114 VAL A O 1
ATOM 888 N N . GLU A 1 115 ? -2.364 -1.454 6.792 1.00 97.25 115 GLU A N 1
ATOM 889 C CA . GLU A 1 115 ? -1.645 -2.712 6.562 1.00 97.25 115 GLU A CA 1
ATOM 890 C C . GLU A 1 115 ? -2.554 -3.928 6.723 1.00 97.25 115 GLU A C 1
ATOM 892 O O . GLU A 1 115 ? -2.599 -4.793 5.853 1.00 97.25 115 GLU A O 1
ATOM 897 N N . TYR A 1 116 ? -3.320 -3.988 7.813 1.00 96.62 116 TYR A N 1
ATOM 898 C CA . TYR A 1 116 ? -4.229 -5.096 8.071 1.00 96.62 116 TYR A CA 1
ATOM 899 C C . TYR A 1 116 ? -5.237 -5.276 6.933 1.00 96.62 116 TYR A C 1
ATOM 901 O O . TYR A 1 116 ? -5.471 -6.397 6.484 1.00 96.62 116 TYR A O 1
ATOM 909 N N . CYS A 1 117 ? -5.809 -4.178 6.431 1.00 96.12 117 CYS A N 1
ATOM 910 C CA . CYS A 1 117 ? -6.782 -4.229 5.346 1.00 96.12 117 CYS A CA 1
ATOM 911 C C . CYS A 1 117 ? -6.153 -4.724 4.038 1.00 96.12 117 CYS A C 1
ATOM 913 O O . CYS A 1 117 ? -6.695 -5.639 3.410 1.00 96.12 117 CYS A O 1
ATOM 915 N N . CYS A 1 118 ? -5.022 -4.139 3.625 1.00 97.44 118 CYS A N 1
ATOM 916 C CA . CYS A 1 118 ? -4.399 -4.485 2.350 1.00 97.44 118 CYS A CA 1
ATOM 917 C C . CYS A 1 118 ? -3.736 -5.866 2.387 1.00 97.44 118 CYS A C 1
ATOM 919 O O . CYS A 1 118 ? -4.007 -6.684 1.510 1.00 97.44 118 CYS A O 1
ATOM 921 N N . PHE A 1 119 ? -2.965 -6.199 3.426 1.00 96.75 119 PHE A N 1
ATOM 922 C CA . PHE A 1 119 ? -2.281 -7.492 3.514 1.00 96.75 119 PHE A CA 1
ATOM 923 C C . PHE A 1 119 ? -3.253 -8.655 3.632 1.00 96.75 119 PHE A C 1
ATOM 925 O O . PHE A 1 119 ? -3.004 -9.699 3.044 1.00 96.75 119 PHE A O 1
ATOM 932 N N . ARG A 1 120 ? -4.392 -8.479 4.316 1.00 94.69 120 ARG A N 1
ATOM 933 C CA . ARG A 1 120 ? -5.432 -9.515 4.377 1.00 94.69 120 ARG A CA 1
ATOM 934 C C . ARG A 1 120 ? -6.026 -9.837 3.003 1.00 94.69 120 ARG A C 1
ATOM 936 O O . ARG A 1 120 ? -6.462 -10.965 2.787 1.00 94.69 120 ARG A O 1
ATOM 943 N N . PHE A 1 121 ? -6.099 -8.859 2.100 1.00 95.44 121 PHE A N 1
ATOM 944 C CA . PHE A 1 121 ? -6.514 -9.116 0.722 1.00 95.44 121 PHE A CA 1
ATOM 945 C C . PHE A 1 121 ? -5.385 -9.773 -0.076 1.00 95.44 121 PHE A C 1
ATOM 947 O O . PHE A 1 121 ? -5.597 -10.817 -0.686 1.00 95.44 121 PHE A O 1
ATOM 954 N N . LEU A 1 122 ? -4.196 -9.167 -0.039 1.00 94.75 122 LEU A N 1
ATOM 955 C CA . LEU A 1 122 ? -3.047 -9.556 -0.856 1.00 94.75 122 LEU A CA 1
ATOM 956 C C . LEU A 1 122 ? -2.531 -10.965 -0.538 1.00 94.75 122 LEU A C 1
ATOM 958 O O . LEU A 1 122 ? -2.074 -11.657 -1.436 1.00 94.75 122 LEU A O 1
ATOM 962 N N . SER A 1 123 ? -2.656 -11.424 0.711 1.00 90.88 123 SER A N 1
ATOM 963 C CA . SER A 1 123 ? -2.194 -12.752 1.137 1.00 90.88 123 SER A CA 1
ATOM 964 C C . SER A 1 123 ? -3.094 -13.918 0.716 1.00 90.88 123 SER A C 1
ATOM 966 O O . SER A 1 123 ? -2.781 -15.068 1.018 1.00 90.88 123 SER A O 1
ATOM 968 N N . ARG A 1 124 ? -4.235 -13.651 0.067 1.00 88.56 124 ARG A N 1
ATOM 969 C CA . ARG A 1 124 ? -5.170 -14.699 -0.381 1.00 88.56 124 ARG A CA 1
ATOM 970 C C . ARG A 1 124 ? -4.682 -15.435 -1.623 1.00 88.56 124 ARG A C 1
ATOM 972 O O . ARG A 1 124 ? -5.141 -16.545 -1.877 1.00 88.56 124 ARG A O 1
ATOM 979 N N . ASP A 1 125 ? -3.816 -14.795 -2.398 1.00 83.19 125 ASP A N 1
ATOM 980 C CA . ASP A 1 125 ? -3.359 -15.283 -3.688 1.00 83.19 125 A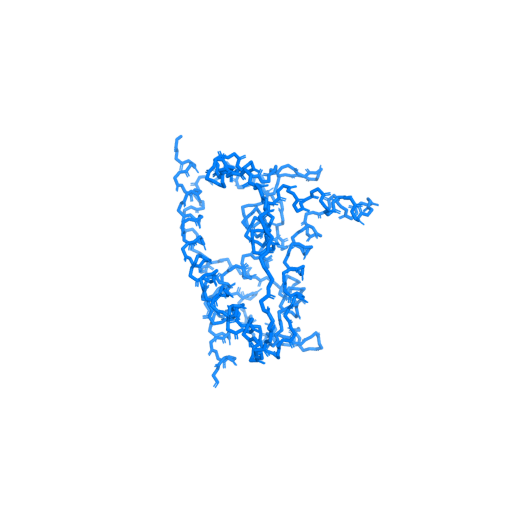SP A CA 1
ATOM 981 C C . ASP A 1 125 ? -1.890 -15.714 -3.604 1.00 83.19 125 ASP A C 1
ATOM 983 O O . ASP A 1 125 ? -1.035 -14.963 -3.135 1.00 83.19 125 ASP A O 1
ATOM 987 N N . ASN A 1 126 ? -1.612 -16.938 -4.054 1.00 85.62 126 ASN A N 1
ATOM 988 C CA . ASN A 1 126 ? -0.269 -17.525 -4.059 1.00 85.62 126 ASN A CA 1
ATOM 989 C C . ASN A 1 126 ? 0.330 -17.581 -5.473 1.00 85.62 126 ASN A C 1
ATOM 991 O O . ASN A 1 126 ? 1.249 -18.363 -5.711 1.00 85.62 126 ASN A O 1
ATOM 995 N N . SER A 1 127 ? -0.220 -16.825 -6.426 1.00 90.12 127 SER A N 1
ATOM 996 C CA . SER A 1 127 ? 0.339 -16.744 -7.773 1.00 90.12 127 SER A CA 1
ATOM 997 C C . SER A 1 127 ? 1.684 -16.031 -7.731 1.00 90.12 127 SER A C 1
ATOM 999 O O . SER A 1 127 ? 1.885 -15.112 -6.934 1.00 90.12 127 SER A O 1
ATOM 1001 N N . ASP A 1 128 ? 2.582 -16.404 -8.642 1.00 90.25 128 ASP A N 1
ATOM 1002 C CA . ASP A 1 128 ? 3.889 -15.750 -8.767 1.00 90.25 128 ASP A CA 1
ATOM 1003 C C . ASP A 1 128 ? 3.744 -14.244 -9.034 1.00 90.25 128 ASP A C 1
ATOM 1005 O O . ASP A 1 128 ? 4.529 -13.448 -8.528 1.00 90.25 128 ASP A O 1
ATOM 1009 N N . ILE A 1 129 ? 2.711 -13.851 -9.791 1.00 92.25 129 ILE A N 1
ATOM 1010 C CA . ILE A 1 129 ? 2.316 -12.462 -10.041 1.00 92.25 129 ILE A CA 1
ATOM 1011 C C . ILE A 1 129 ? 0.844 -12.305 -9.671 1.00 92.25 129 ILE A C 1
ATOM 1013 O O . ILE A 1 129 ? -0.009 -13.035 -10.172 1.00 92.25 129 ILE A O 1
ATOM 1017 N N . HIS A 1 130 ? 0.535 -11.325 -8.821 1.00 93.56 130 HIS A N 1
ATOM 1018 C CA . HIS A 1 130 ? -0.831 -11.103 -8.362 1.00 93.56 130 HIS A CA 1
ATOM 1019 C C . HIS A 1 130 ? -1.756 -10.707 -9.539 1.00 93.56 130 HIS A C 1
ATOM 1021 O O . HIS A 1 130 ? -1.522 -9.672 -10.174 1.00 93.56 130 HIS A O 1
ATOM 1027 N N . PRO A 1 131 ? -2.862 -11.431 -9.801 1.00 91.25 131 PRO A N 1
ATOM 1028 C CA . PRO A 1 131 ? -3.653 -11.293 -11.034 1.00 91.25 131 PRO A CA 1
ATOM 1029 C C . PRO A 1 131 ? -4.300 -9.912 -11.211 1.00 91.25 131 PRO A C 1
ATOM 1031 O O . PRO A 1 131 ? -4.532 -9.451 -12.325 1.00 91.25 131 PRO A O 1
ATOM 1034 N N . CYS A 1 132 ? -4.564 -9.200 -10.111 1.00 92.75 132 CYS A N 1
ATOM 1035 C CA . CYS A 1 132 ? -5.126 -7.848 -10.179 1.00 92.75 132 CYS A CA 1
ATOM 1036 C C . CYS A 1 132 ? -4.127 -6.782 -10.675 1.00 92.75 132 CYS A C 1
ATOM 1038 O O . CYS A 1 132 ? -4.548 -5.659 -10.933 1.00 92.75 132 CYS A O 1
ATOM 1040 N N . LEU A 1 133 ? -2.826 -7.083 -10.813 1.00 93.00 133 LEU A N 1
ATOM 1041 C CA . LEU A 1 133 ? -1.823 -6.102 -11.259 1.00 93.00 133 LEU A CA 1
ATOM 1042 C C . LEU A 1 133 ? -2.056 -5.592 -12.688 1.00 93.00 133 LEU A C 1
ATOM 1044 O O . LEU A 1 133 ? -1.640 -4.476 -12.998 1.00 93.00 133 LEU A O 1
ATOM 1048 N N . GLU A 1 134 ? -2.753 -6.349 -13.538 1.00 91.56 134 GLU A N 1
ATOM 1049 C CA . GLU A 1 134 ? -3.165 -5.888 -14.871 1.00 91.56 134 GLU A CA 1
ATOM 1050 C C . GLU A 1 134 ? -4.179 -4.733 -14.821 1.00 91.56 134 GLU A C 1
ATOM 1052 O O . GLU A 1 134 ? -4.269 -3.944 -15.763 1.00 91.56 134 GLU A O 1
ATOM 1057 N N . ASP A 1 135 ? -4.954 -4.621 -13.736 1.00 93.25 135 ASP A N 1
ATOM 1058 C CA . ASP A 1 135 ? -5.978 -3.591 -13.591 1.00 93.25 135 ASP A CA 1
ATOM 1059 C C . ASP A 1 135 ? -5.375 -2.265 -13.115 1.00 93.25 135 ASP A C 1
ATOM 1061 O O . ASP A 1 135 ? -4.824 -2.148 -12.017 1.00 93.25 135 ASP A O 1
ATOM 1065 N N . LEU A 1 136 ? -5.539 -1.212 -13.918 1.00 90.75 136 LEU A N 1
ATOM 1066 C CA . LEU A 1 136 ? -5.027 0.121 -13.593 1.00 90.75 136 LEU A CA 1
ATOM 1067 C C . LEU A 1 136 ? -5.651 0.694 -12.306 1.00 90.75 136 LEU A C 1
ATOM 1069 O O . LEU A 1 136 ? -5.006 1.479 -11.602 1.00 90.75 136 LEU A O 1
ATOM 1073 N N . GLY A 1 137 ? -6.890 0.317 -11.979 1.00 89.12 137 GLY A N 1
ATOM 1074 C CA . GLY A 1 137 ? -7.532 0.697 -10.722 1.00 89.12 137 GLY A CA 1
ATOM 1075 C C . GLY A 1 137 ? -6.849 0.084 -9.519 1.00 89.12 137 GLY A C 1
ATOM 1076 O O . GLY A 1 137 ? -6.576 0.795 -8.553 1.00 89.12 137 GLY A O 1
ATOM 1077 N N . PHE A 1 138 ? -6.510 -1.198 -9.595 1.00 94.50 138 PHE A N 1
ATOM 1078 C CA . PHE A 1 138 ? -5.741 -1.882 -8.569 1.00 94.50 138 PHE A CA 1
ATOM 1079 C C . PHE A 1 138 ? -4.338 -1.284 -8.427 1.00 94.50 138 PHE A C 1
ATOM 1081 O O . PHE A 1 138 ? -3.931 -0.953 -7.314 1.00 94.50 138 PHE A O 1
ATOM 1088 N N . GLN A 1 139 ? -3.638 -1.009 -9.536 1.00 94.81 139 GLN A N 1
ATOM 1089 C CA . GLN A 1 139 ? -2.352 -0.296 -9.498 1.00 94.81 139 GLN A CA 1
ATOM 1090 C C . GLN A 1 139 ? -2.479 1.050 -8.769 1.00 94.81 139 GLN A C 1
ATOM 1092 O O . GLN A 1 139 ? -1.633 1.403 -7.943 1.00 94.81 139 GLN A O 1
ATOM 1097 N N . ARG A 1 140 ? -3.545 1.811 -9.048 1.00 93.94 140 ARG A N 1
ATOM 1098 C CA . ARG A 1 140 ? -3.832 3.079 -8.365 1.00 93.94 140 ARG A CA 1
ATOM 1099 C C . ARG A 1 140 ? -4.164 2.875 -6.892 1.00 93.94 140 ARG A C 1
ATOM 1101 O O . ARG A 1 140 ? -3.714 3.675 -6.076 1.00 93.94 140 ARG A O 1
ATOM 1108 N N . LEU A 1 141 ? -4.918 1.838 -6.542 1.00 94.31 141 LEU A N 1
ATOM 1109 C CA . LEU A 1 141 ? -5.257 1.532 -5.157 1.00 94.31 141 LEU A CA 1
ATOM 1110 C C . LEU A 1 141 ? -3.999 1.223 -4.337 1.00 94.31 141 LEU A C 1
ATOM 1112 O O . LEU A 1 141 ? -3.843 1.791 -3.258 1.00 94.31 141 LEU A O 1
ATOM 1116 N N . ILE A 1 142 ? -3.064 0.424 -4.860 1.00 97.38 142 ILE A N 1
ATOM 1117 C CA . ILE A 1 142 ? -1.780 0.154 -4.190 1.00 97.38 142 ILE A CA 1
ATOM 1118 C C . ILE A 1 142 ? -0.977 1.446 -3.996 1.00 97.38 142 ILE A C 1
ATOM 1120 O O . ILE A 1 142 ? -0.488 1.707 -2.899 1.00 97.38 142 ILE A O 1
ATOM 1124 N N . PHE A 1 143 ? -0.914 2.308 -5.014 1.00 96.19 143 PHE A N 1
ATOM 1125 C CA . PHE A 1 143 ? -0.245 3.606 -4.896 1.00 96.19 143 PHE A CA 1
ATOM 1126 C C . PHE A 1 143 ? -0.885 4.499 -3.818 1.00 96.19 143 PHE A C 1
ATOM 1128 O O . PHE A 1 143 ? -0.189 5.066 -2.980 1.00 96.19 143 PHE A O 1
ATOM 1135 N N . ILE A 1 144 ? -2.220 4.590 -3.784 1.00 92.56 144 ILE A N 1
ATOM 1136 C CA . ILE A 1 144 ? -2.960 5.317 -2.736 1.00 92.56 144 ILE A CA 1
ATOM 1137 C C . ILE A 1 144 ? -2.689 4.712 -1.357 1.00 92.56 144 ILE A C 1
ATOM 1139 O O . ILE A 1 144 ? -2.581 5.447 -0.383 1.00 92.56 144 ILE A O 1
ATOM 1143 N N . THR A 1 145 ? -2.545 3.394 -1.272 1.00 96.88 145 THR A N 1
ATOM 1144 C CA . THR A 1 145 ? -2.259 2.678 -0.022 1.00 96.88 145 THR A CA 1
ATOM 1145 C C . THR A 1 145 ? -0.876 3.016 0.514 1.00 96.88 145 THR A C 1
ATOM 1147 O O . THR A 1 145 ? -0.727 3.229 1.712 1.00 96.88 145 THR A O 1
ATOM 1150 N N . MET A 1 146 ? 0.126 3.156 -0.357 1.00 97.75 146 MET A N 1
ATOM 1151 C CA . MET A 1 146 ? 1.446 3.661 0.035 1.00 97.75 146 MET A CA 1
ATOM 1152 C C . MET A 1 146 ? 1.349 5.089 0.593 1.00 97.75 146 MET A C 1
ATOM 1154 O O . MET A 1 146 ? 1.896 5.378 1.653 1.00 97.75 146 MET A O 1
ATOM 1158 N N . LEU A 1 147 ? 0.584 5.974 -0.055 1.00 93.62 147 LEU A N 1
ATOM 1159 C CA . LEU A 1 147 ? 0.361 7.338 0.447 1.00 93.62 147 LEU A CA 1
ATOM 1160 C C . LEU A 1 147 ? -0.399 7.361 1.781 1.00 93.62 147 LEU A C 1
ATOM 1162 O O . LEU A 1 147 ? -0.065 8.141 2.674 1.00 93.62 147 LEU A O 1
ATOM 1166 N N . ALA A 1 148 ? -1.406 6.499 1.919 1.00 93.44 148 ALA A N 1
ATOM 1167 C CA . ALA A 1 148 ? -2.158 6.302 3.150 1.00 93.44 148 ALA A CA 1
ATOM 1168 C C . ALA A 1 148 ? -1.254 5.825 4.284 1.00 93.44 148 ALA A C 1
ATOM 1170 O O . ALA A 1 148 ? -1.365 6.311 5.401 1.00 93.44 148 ALA A O 1
ATOM 1171 N N . TRP A 1 149 ? -0.347 4.896 3.997 1.00 96.50 149 TRP A N 1
ATOM 1172 C CA . TRP A 1 149 ? 0.617 4.411 4.970 1.00 96.50 149 TRP A CA 1
ATOM 1173 C C . TRP A 1 149 ? 1.600 5.515 5.378 1.00 96.50 149 TRP A C 1
ATOM 1175 O O . TRP A 1 149 ? 1.866 5.699 6.562 1.00 96.50 149 TRP A O 1
ATOM 1185 N N . GLU A 1 150 ? 2.097 6.311 4.427 1.00 93.88 150 GLU A N 1
ATOM 1186 C CA . GLU A 1 150 ? 3.021 7.414 4.717 1.00 93.88 150 GLU A CA 1
ATOM 1187 C C . GLU A 1 150 ? 2.379 8.468 5.632 1.00 93.88 150 GLU A C 1
ATOM 1189 O O . GLU A 1 150 ? 2.969 8.848 6.648 1.00 93.88 150 GLU A O 1
ATOM 1194 N N . LYS A 1 151 ? 1.152 8.897 5.299 1.00 91.88 151 LYS A N 1
ATOM 1195 C CA . LYS A 1 151 ? 0.378 9.922 6.017 1.00 91.88 151 LYS A CA 1
ATOM 1196 C C . LYS A 1 151 ? -1.045 9.421 6.307 1.00 91.88 151 LYS A C 1
ATOM 1198 O O . LYS A 1 151 ? -1.991 9.764 5.584 1.00 91.88 151 LYS A O 1
ATOM 1203 N N . PRO A 1 152 ? -1.219 8.617 7.370 1.00 92.50 152 PRO A N 1
ATOM 1204 C CA . PRO A 1 152 ? -2.496 7.966 7.655 1.00 92.50 152 PRO A CA 1
ATOM 1205 C C . PRO A 1 152 ? -3.529 8.910 8.272 1.00 92.50 152 PRO A C 1
ATOM 1207 O O . PRO A 1 152 ? -4.727 8.675 8.127 1.00 92.50 152 PRO A O 1
ATOM 1210 N N . TYR A 1 153 ? -3.084 9.995 8.906 1.00 91.00 153 TYR A N 1
ATOM 1211 C CA . TYR A 1 153 ? -3.942 11.005 9.519 1.00 91.00 153 TYR A CA 1
ATOM 1212 C C . TYR A 1 153 ? -4.006 12.280 8.676 1.00 91.00 153 TYR A C 1
ATOM 1214 O O . TYR A 1 153 ? -3.084 12.612 7.926 1.00 91.00 153 TYR A O 1
ATOM 1222 N N . ARG A 1 154 ? -5.113 13.007 8.803 1.00 84.19 154 ARG A N 1
ATOM 1223 C CA . ARG A 1 154 ? -5.325 14.316 8.189 1.00 84.19 154 ARG A CA 1
ATOM 1224 C C . ARG A 1 154 ? -4.428 15.361 8.854 1.00 84.19 154 ARG A C 1
ATOM 1226 O O . ARG A 1 154 ? -4.355 15.414 10.078 1.00 84.19 154 ARG A O 1
ATOM 1233 N N . SER A 1 155 ? -3.794 16.222 8.060 1.00 73.38 155 SER A N 1
ATOM 1234 C CA . SER A 1 155 ? -3.036 17.356 8.595 1.00 73.38 155 SER A CA 1
ATOM 1235 C C . SER A 1 155 ? -3.935 18.581 8.812 1.00 73.38 155 SER A C 1
ATOM 1237 O O . SER A 1 155 ? -4.919 18.770 8.096 1.00 73.38 155 SER A O 1
ATOM 1239 N N . GLU A 1 156 ? -3.603 19.453 9.768 1.00 56.94 156 GLU A N 1
ATOM 1240 C CA . GLU A 1 156 ? -4.344 20.710 9.992 1.00 56.94 156 GLU A CA 1
ATOM 1241 C C . GLU A 1 156 ? -4.297 21.650 8.769 1.00 56.94 156 GLU A C 1
ATOM 1243 O O . GLU A 1 156 ? -5.222 22.422 8.527 1.00 56.94 156 GLU A O 1
ATOM 1248 N N . ILE A 1 157 ? -3.256 21.531 7.940 1.00 53.38 157 ILE A N 1
ATOM 1249 C CA . ILE A 1 157 ? -3.077 22.296 6.696 1.00 53.38 157 ILE A CA 1
ATOM 1250 C C . ILE A 1 157 ? -4.095 21.853 5.621 1.00 53.38 157 ILE A C 1
ATOM 1252 O O . ILE A 1 157 ? -4.546 22.673 4.821 1.00 53.38 157 ILE A O 1
ATOM 1256 N N . ASP A 1 158 ? -4.572 20.601 5.663 1.00 48.59 158 ASP A N 1
ATOM 1257 C CA . ASP A 1 158 ? -5.653 20.088 4.797 1.00 48.59 158 ASP A CA 1
ATOM 1258 C C . ASP A 1 158 ? -7.054 20.608 5.187 1.00 48.59 158 ASP A C 1
ATOM 1260 O O . ASP A 1 158 ? -8.066 20.212 4.594 1.00 48.59 158 ASP A O 1
ATOM 1264 N N . LEU A 1 159 ? -7.162 21.444 6.227 1.00 48.19 159 LEU A N 1
ATOM 1265 C CA . LEU A 1 159 ? -8.410 22.108 6.622 1.00 48.19 159 LEU A CA 1
ATOM 1266 C C . LEU A 1 159 ? -8.559 23.493 5.973 1.00 48.19 159 LEU A C 1
ATOM 1268 O O . LEU A 1 159 ? -9.690 23.941 5.781 1.00 48.19 159 LEU A O 1
ATOM 1272 N N . SER A 1 160 ? -7.453 24.163 5.618 1.00 45.16 160 SER A N 1
ATOM 1273 C CA . SER A 1 160 ? -7.463 25.531 5.070 1.00 45.16 160 SER A CA 1
ATOM 1274 C C . SER A 1 160 ? -7.506 25.583 3.539 1.00 45.16 160 SER A C 1
ATOM 1276 O O . SER A 1 160 ? -8.000 26.559 2.971 1.00 45.16 160 SER A O 1
ATOM 1278 N N . HIS A 1 161 ? -7.074 24.519 2.857 1.00 42.41 161 HIS A N 1
ATOM 1279 C CA . HIS A 1 161 ? -7.118 24.421 1.401 1.00 42.41 161 HIS A CA 1
ATOM 1280 C C . HIS A 1 161 ? -8.330 23.601 0.936 1.00 42.41 161 HIS A C 1
ATOM 1282 O O . HIS A 1 161 ? -8.295 22.377 0.821 1.00 42.41 161 HIS A O 1
ATOM 1288 N N . LYS A 1 162 ? -9.421 24.301 0.599 1.00 40.34 162 LYS A N 1
ATOM 1289 C CA . LYS A 1 162 ? -10.407 23.812 -0.379 1.00 40.34 162 LYS A CA 1
ATOM 1290 C C . LYS A 1 162 ? -9.692 23.595 -1.719 1.00 40.34 162 LYS A C 1
ATOM 1292 O O . LYS A 1 162 ? -9.613 24.528 -2.509 1.00 40.34 162 LYS A O 1
ATOM 1297 N N . SER A 1 163 ? -9.120 22.417 -1.937 1.00 38.84 163 SER A N 1
ATOM 1298 C CA . SER A 1 163 ? -8.921 21.764 -3.243 1.0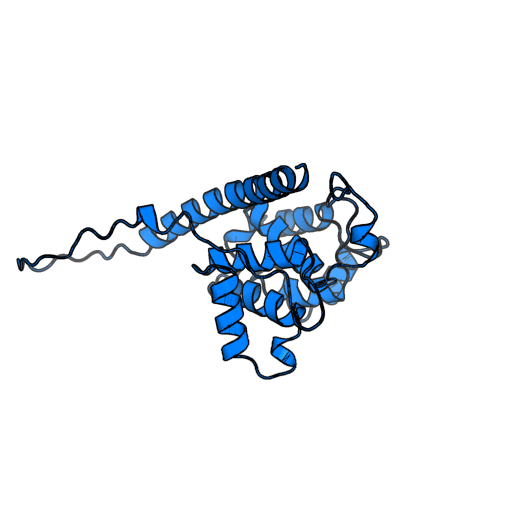0 38.84 163 SER A CA 1
ATOM 1299 C C . SER A 1 163 ? -7.843 20.685 -3.119 1.00 38.84 163 SER A C 1
ATOM 1301 O O . SER A 1 163 ? -6.679 20.868 -3.450 1.00 38.84 163 SER A O 1
ATOM 1303 N N . LEU A 1 164 ? -8.275 19.490 -2.719 1.00 48.03 164 LEU A N 1
ATOM 1304 C CA . LEU A 1 164 ? -7.780 18.291 -3.399 1.00 48.03 164 LEU A CA 1
ATOM 1305 C C . LEU A 1 164 ? -8.661 18.015 -4.636 1.00 48.03 164 LEU A C 1
ATOM 1307 O O . LEU A 1 164 ? -8.922 16.878 -5.001 1.00 48.03 164 LEU A O 1
ATOM 1311 N N . GLU A 1 165 ? -9.184 19.072 -5.255 1.00 47.25 165 GLU A N 1
ATOM 1312 C CA . GLU A 1 165 ? -9.450 19.059 -6.681 1.00 47.25 165 GLU A CA 1
ATOM 1313 C C . GLU A 1 165 ? -8.120 19.446 -7.327 1.00 47.25 165 GLU A C 1
ATOM 1315 O O . GLU A 1 165 ? -7.587 20.519 -7.075 1.00 47.25 165 GLU A O 1
ATOM 1320 N N . GLU A 1 166 ? -7.554 18.538 -8.117 1.00 43.09 166 GLU A N 1
ATOM 1321 C CA . GLU A 1 166 ? -6.500 18.849 -9.092 1.00 43.09 166 GLU A CA 1
ATOM 1322 C C . GLU A 1 166 ? -5.049 19.063 -8.625 1.00 43.09 166 GLU A C 1
ATOM 1324 O O . GLU A 1 166 ? -4.194 19.319 -9.476 1.00 43.09 166 GLU A O 1
ATOM 1329 N N . THR A 1 167 ? -4.654 18.770 -7.382 1.00 41.41 167 THR A N 1
ATOM 1330 C CA . THR A 1 167 ? -3.284 18.243 -7.192 1.00 41.41 167 THR A CA 1
ATOM 1331 C C . THR A 1 167 ? -3.280 16.811 -7.709 1.00 41.41 167 THR A C 1
ATOM 1333 O O . THR A 1 167 ? -3.428 15.838 -6.977 1.00 41.41 167 THR A O 1
ATOM 1336 N N . SER A 1 168 ? -3.230 16.689 -9.040 1.00 55.19 168 SER A N 1
ATOM 1337 C CA . SER A 1 168 ? -3.125 15.421 -9.757 1.00 55.19 168 SER A CA 1
ATOM 1338 C C . SER A 1 168 ? -2.197 14.482 -8.985 1.00 55.19 168 SER A C 1
ATOM 1340 O O . SER A 1 168 ? -1.101 14.901 -8.633 1.00 55.19 168 SER A O 1
ATOM 1342 N N . LEU A 1 169 ? -2.545 13.198 -8.832 1.00 57.56 169 LEU A N 1
ATOM 1343 C CA . LEU A 1 169 ? -1.623 12.141 -8.357 1.00 57.56 169 LEU A CA 1
ATOM 1344 C C . LEU A 1 169 ? -0.237 12.166 -9.053 1.00 57.56 169 LEU A C 1
ATOM 1346 O O . LEU A 1 169 ? 0.698 11.507 -8.620 1.00 57.56 169 LEU A O 1
ATOM 1350 N N . LYS A 1 170 ? -0.107 12.930 -10.145 1.00 58.19 170 LYS A N 1
ATOM 1351 C CA . LYS A 1 170 ? 1.136 13.349 -10.796 1.00 58.19 170 LYS A CA 1
ATOM 1352 C C . LYS A 1 170 ? 2.130 14.076 -9.876 1.00 58.19 170 LYS A C 1
ATOM 1354 O O . LYS A 1 170 ? 3.323 13.925 -10.109 1.00 58.19 170 LYS A O 1
ATOM 1359 N N . THR A 1 171 ? 1.687 14.882 -8.908 1.00 70.19 171 THR A N 1
ATOM 1360 C CA . THR A 1 171 ? 2.575 15.709 -8.065 1.00 70.19 171 THR A CA 1
ATOM 1361 C C . THR A 1 171 ? 2.895 15.074 -6.718 1.00 70.19 171 THR A C 1
ATOM 1363 O O . THR A 1 171 ? 3.874 15.460 -6.082 1.00 70.19 171 THR A O 1
ATOM 1366 N N . ILE A 1 172 ? 2.095 14.099 -6.283 1.00 83.81 172 ILE A N 1
ATOM 1367 C CA . ILE A 1 172 ? 2.321 13.383 -5.030 1.00 83.81 172 ILE A CA 1
ATOM 1368 C C . ILE A 1 172 ? 3.282 12.223 -5.297 1.00 83.81 172 ILE A C 1
ATOM 1370 O O . ILE A 1 172 ? 3.104 11.456 -6.245 1.00 83.81 172 ILE A O 1
ATOM 1374 N N . LEU A 1 173 ? 4.307 12.115 -4.457 1.00 92.19 173 LEU A N 1
ATOM 1375 C CA . LEU A 1 173 ? 5.341 11.094 -4.554 1.00 92.19 173 LEU A CA 1
ATOM 1376 C C . LEU A 1 173 ? 5.247 10.155 -3.358 1.00 92.19 173 LEU A C 1
ATOM 1378 O O . LEU A 1 173 ? 5.150 10.623 -2.226 1.00 92.19 173 LEU A O 1
ATOM 1382 N N . VAL A 1 174 ? 5.330 8.856 -3.619 1.00 94.81 174 VAL A N 1
ATOM 1383 C CA . VAL A 1 174 ? 5.534 7.836 -2.589 1.00 94.81 174 VAL A CA 1
ATOM 1384 C C . VAL A 1 174 ? 7.001 7.853 -2.170 1.00 94.81 174 VAL A C 1
ATOM 1386 O O . VAL A 1 174 ? 7.889 7.821 -3.033 1.00 94.81 174 VAL A O 1
ATOM 1389 N N . ARG A 1 175 ? 7.257 7.904 -0.860 1.00 96.31 175 ARG A N 1
ATOM 1390 C CA . ARG A 1 175 ? 8.605 7.801 -0.291 1.00 96.31 175 ARG A CA 1
ATOM 1391 C C . ARG A 1 175 ? 8.992 6.355 -0.011 1.00 96.31 175 ARG A C 1
ATOM 1393 O O . ARG A 1 175 ? 8.166 5.443 -0.036 1.00 96.31 175 ARG A O 1
ATOM 1400 N N . GLU A 1 176 ? 10.279 6.178 0.263 1.00 97.44 176 GLU A N 1
ATOM 1401 C CA . GLU A 1 176 ? 10.908 4.871 0.417 1.00 97.44 176 GLU A CA 1
ATOM 1402 C C . GLU A 1 176 ? 10.195 4.013 1.453 1.00 97.44 176 GLU A C 1
ATOM 1404 O O . GLU A 1 176 ? 9.772 2.916 1.117 1.00 97.44 176 GLU A O 1
ATOM 1409 N N . GLU A 1 177 ? 9.976 4.529 2.666 1.00 97.19 177 GLU A N 1
ATOM 1410 C CA . GLU A 1 177 ? 9.389 3.757 3.771 1.00 97.19 177 GLU A CA 1
ATOM 1411 C C . GLU A 1 177 ? 8.043 3.117 3.405 1.00 97.19 177 GLU A C 1
ATOM 1413 O O . GLU A 1 177 ? 7.814 1.937 3.668 1.00 97.19 177 GLU A O 1
ATOM 1418 N N . ALA A 1 178 ? 7.166 3.869 2.737 1.00 97.69 178 ALA A N 1
ATOM 1419 C CA . ALA A 1 178 ? 5.873 3.359 2.304 1.00 97.69 178 ALA A CA 1
ATOM 1420 C C . ALA A 1 178 ? 6.004 2.342 1.164 1.00 97.69 178 ALA A C 1
ATOM 1422 O O . ALA A 1 178 ? 5.323 1.312 1.161 1.00 97.69 178 ALA A O 1
ATOM 1423 N N . PHE A 1 179 ? 6.891 2.611 0.202 1.00 98.19 179 PHE A N 1
ATOM 1424 C CA . PHE A 1 179 ? 7.147 1.700 -0.908 1.00 98.19 179 PHE A CA 1
ATOM 1425 C C . PHE A 1 179 ? 7.692 0.360 -0.411 1.00 98.19 179 PHE A C 1
ATOM 1427 O O . PHE A 1 179 ? 7.130 -0.684 -0.736 1.00 98.19 179 PHE A O 1
ATOM 1434 N N . VAL A 1 180 ? 8.735 0.380 0.423 1.00 97.81 180 VAL A N 1
ATOM 1435 C CA . VAL A 1 180 ? 9.398 -0.835 0.922 1.00 97.81 180 VAL A CA 1
ATOM 1436 C C . VAL A 1 180 ? 8.508 -1.641 1.856 1.00 97.81 180 VAL A C 1
ATOM 1438 O O . VAL A 1 180 ? 8.697 -2.846 1.990 1.00 97.81 180 VAL A O 1
ATOM 1441 N N . ARG A 1 181 ? 7.515 -1.001 2.484 1.00 97.75 181 ARG A N 1
ATOM 1442 C CA . ARG A 1 181 ? 6.563 -1.688 3.354 1.00 97.75 181 ARG A CA 1
ATOM 1443 C C . ARG A 1 181 ? 5.441 -2.383 2.589 1.00 97.75 181 ARG A C 1
ATOM 1445 O O . ARG A 1 181 ? 5.062 -3.490 2.969 1.00 97.75 181 ARG A O 1
ATOM 1452 N N . ILE A 1 182 ? 4.884 -1.723 1.571 1.00 98.12 182 ILE A N 1
ATOM 1453 C CA . ILE A 1 182 ? 3.678 -2.184 0.867 1.00 98.12 182 ILE A CA 1
ATOM 1454 C C . ILE A 1 182 ? 4.012 -2.977 -0.399 1.00 98.12 182 ILE A C 1
ATOM 1456 O O . ILE A 1 182 ? 3.348 -3.976 -0.663 1.00 98.12 182 ILE A O 1
ATOM 1460 N N . ALA A 1 183 ? 5.017 -2.569 -1.183 1.00 97.31 183 ALA A N 1
ATOM 1461 C CA . ALA A 1 183 ? 5.312 -3.208 -2.468 1.00 97.31 183 ALA A CA 1
ATOM 1462 C C . ALA A 1 183 ? 5.623 -4.713 -2.340 1.00 97.31 183 ALA A C 1
ATOM 1464 O O . ALA A 1 183 ? 5.036 -5.483 -3.097 1.00 97.31 183 ALA A O 1
ATOM 1465 N N . PRO A 1 184 ? 6.436 -5.179 -1.367 1.00 96.81 184 PRO A N 1
ATOM 1466 C CA . PRO A 1 184 ? 6.735 -6.608 -1.236 1.00 96.81 184 PRO A CA 1
ATOM 1467 C C . PRO A 1 184 ? 5.544 -7.472 -0.820 1.00 96.81 184 PRO A C 1
ATOM 1469 O O . PRO A 1 184 ? 5.592 -8.690 -0.943 1.00 96.81 184 PRO A O 1
ATOM 1472 N N . ALA A 1 185 ? 4.466 -6.862 -0.317 1.00 95.69 185 ALA A N 1
ATOM 1473 C CA . ALA A 1 185 ? 3.257 -7.596 0.033 1.00 95.69 185 ALA A CA 1
ATOM 1474 C C . ALA A 1 185 ? 2.414 -7.979 -1.192 1.00 95.69 185 ALA A C 1
ATOM 1476 O O . ALA A 1 185 ? 1.470 -8.751 -1.054 1.00 95.69 185 ALA A O 1
ATOM 1477 N N . VAL A 1 186 ? 2.712 -7.429 -2.374 1.00 95.44 186 VAL A N 1
ATOM 1478 C CA . VAL A 1 186 ? 2.032 -7.781 -3.622 1.00 95.44 186 VAL A CA 1
ATOM 1479 C C . VAL A 1 186 ? 2.884 -8.806 -4.368 1.00 95.44 186 VAL A C 1
ATOM 1481 O O . VAL A 1 186 ? 3.992 -8.492 -4.804 1.00 95.44 186 VAL A O 1
ATOM 1484 N N . SER A 1 187 ? 2.368 -10.024 -4.540 1.00 93.94 187 SER A N 1
ATOM 1485 C CA . SER A 1 187 ? 3.092 -11.115 -5.206 1.00 93.94 187 SER A CA 1
ATOM 1486 C C . SER A 1 187 ? 3.589 -10.712 -6.597 1.00 93.94 187 SER A C 1
ATOM 1488 O O . SER A 1 187 ? 2.847 -10.127 -7.393 1.00 93.94 187 SER A O 1
ATOM 1490 N N . GLY A 1 188 ? 4.866 -10.991 -6.860 1.00 91.81 188 GLY A N 1
ATOM 1491 C CA . GLY A 1 188 ? 5.553 -10.689 -8.119 1.00 91.81 188 GLY A CA 1
ATOM 1492 C C . GLY A 1 188 ? 5.972 -9.234 -8.298 1.00 91.81 188 GLY A C 1
ATOM 1493 O O . GLY A 1 188 ? 6.766 -8.946 -9.188 1.00 91.81 188 GLY A O 1
ATOM 1494 N N . LEU A 1 189 ? 5.489 -8.314 -7.456 1.00 93.88 189 LEU A N 1
ATOM 1495 C CA . LEU A 1 189 ? 5.757 -6.889 -7.609 1.00 93.88 189 LEU A CA 1
ATOM 1496 C C . LEU A 1 189 ? 7.147 -6.491 -7.113 1.00 93.88 189 LEU A C 1
ATOM 1498 O O . LEU A 1 189 ? 7.818 -5.722 -7.776 1.00 93.88 189 LEU A O 1
ATOM 1502 N N . ALA A 1 190 ? 7.568 -6.929 -5.932 1.00 95.19 190 ALA A N 1
ATOM 1503 C CA . ALA A 1 190 ? 8.890 -6.615 -5.399 1.00 95.19 190 ALA A CA 1
ATOM 1504 C C . ALA A 1 190 ? 9.318 -7.693 -4.406 1.00 95.19 190 ALA A C 1
ATOM 1506 O O . ALA A 1 190 ? 8.493 -8.223 -3.670 1.00 95.19 190 ALA A O 1
ATOM 1507 N N . ASP A 1 191 ? 10.614 -7.983 -4.350 1.00 93.88 191 ASP A N 1
ATOM 1508 C CA . ASP A 1 191 ? 11.180 -8.861 -3.328 1.00 93.88 191 ASP A CA 1
ATOM 1509 C C . ASP A 1 191 ? 11.718 -8.037 -2.151 1.00 93.88 191 ASP A C 1
ATOM 1511 O O . ASP A 1 191 ? 12.378 -7.011 -2.341 1.00 93.88 191 ASP A O 1
ATOM 1515 N N . GLN A 1 192 ? 11.488 -8.522 -0.931 1.00 94.38 192 GLN A N 1
ATOM 1516 C CA . GLN A 1 192 ? 11.941 -7.905 0.312 1.00 94.38 192 GLN A CA 1
ATOM 1517 C C . GLN A 1 192 ? 13.456 -7.646 0.322 1.00 94.38 192 GLN A C 1
ATOM 1519 O O . GLN A 1 192 ? 13.892 -6.638 0.876 1.00 94.38 192 GLN A O 1
ATOM 1524 N N . ALA A 1 193 ? 14.266 -8.513 -0.299 1.00 95.19 193 ALA A N 1
ATOM 1525 C CA . ALA A 1 193 ? 15.721 -8.344 -0.315 1.00 95.19 193 ALA A CA 1
ATOM 1526 C C . ALA A 1 193 ? 16.199 -7.239 -1.275 1.00 95.19 193 ALA A C 1
ATOM 1528 O O . ALA A 1 193 ? 17.279 -6.681 -1.082 1.00 95.19 193 ALA A O 1
ATOM 1529 N N . THR A 1 194 ? 15.414 -6.907 -2.306 1.00 96.06 194 THR A N 1
ATOM 1530 C CA . THR A 1 194 ? 15.821 -5.975 -3.374 1.00 96.06 194 THR A CA 1
ATOM 1531 C C . THR A 1 194 ? 14.990 -4.695 -3.430 1.00 96.06 194 THR A C 1
ATOM 1533 O O . THR A 1 194 ? 15.349 -3.772 -4.164 1.00 96.06 194 THR A O 1
ATOM 1536 N N . VAL A 1 195 ? 13.928 -4.587 -2.626 1.00 97.69 195 VAL A N 1
ATOM 1537 C CA . VAL A 1 195 ? 12.952 -3.488 -2.688 1.00 97.69 195 VAL A CA 1
ATOM 1538 C C . VAL A 1 195 ? 13.567 -2.097 -2.498 1.00 97.69 195 VAL A C 1
ATOM 1540 O O . VAL A 1 195 ? 13.154 -1.153 -3.167 1.00 97.69 195 VAL A O 1
ATOM 1543 N N . HIS A 1 196 ? 14.601 -1.963 -1.664 1.00 97.31 196 HIS A N 1
ATOM 1544 C CA . HIS A 1 196 ? 15.323 -0.697 -1.488 1.00 97.31 196 HIS A CA 1
ATOM 1545 C C . HIS A 1 196 ? 16.079 -0.280 -2.759 1.00 97.31 196 HIS A C 1
ATOM 1547 O O . HIS A 1 196 ? 16.016 0.875 -3.182 1.00 97.31 196 HIS A O 1
ATOM 1553 N N . ASN A 1 197 ? 16.738 -1.232 -3.429 1.00 96.62 197 ASN A N 1
ATOM 1554 C CA . ASN A 1 197 ? 17.429 -0.976 -4.696 1.00 96.62 197 ASN A CA 1
ATOM 1555 C C . ASN A 1 197 ? 16.429 -0.634 -5.807 1.00 96.62 197 ASN A C 1
ATOM 1557 O O . ASN A 1 197 ? 16.669 0.280 -6.597 1.00 96.62 197 ASN A O 1
ATOM 1561 N N . LEU A 1 198 ? 15.292 -1.337 -5.840 1.00 97.19 198 LEU A N 1
ATOM 1562 C CA . LEU A 1 198 ? 14.195 -1.044 -6.757 1.00 97.19 198 LEU A CA 1
ATOM 1563 C C . LEU A 1 198 ? 13.660 0.376 -6.538 1.00 97.19 198 LEU A C 1
ATOM 1565 O O . LEU A 1 198 ? 13.518 1.125 -7.503 1.00 97.19 198 LEU A O 1
ATOM 1569 N N . TYR A 1 199 ? 13.424 0.774 -5.285 1.00 97.88 199 TYR A N 1
ATOM 1570 C CA . TYR A 1 199 ? 13.021 2.141 -4.969 1.00 97.88 199 TYR A CA 1
ATOM 1571 C C . TYR A 1 199 ? 14.051 3.155 -5.474 1.00 97.88 199 TYR A C 1
ATOM 1573 O O . TYR A 1 199 ? 13.677 4.097 -6.169 1.00 97.88 199 TYR A O 1
ATOM 1581 N N . GLY A 1 200 ? 15.342 2.941 -5.193 1.00 96.75 200 GLY A N 1
ATOM 1582 C CA . GLY A 1 200 ? 16.416 3.820 -5.661 1.00 96.75 200 GLY A CA 1
ATOM 1583 C C . GLY A 1 200 ? 16.436 3.979 -7.185 1.00 96.75 200 GLY A C 1
ATOM 1584 O O . GLY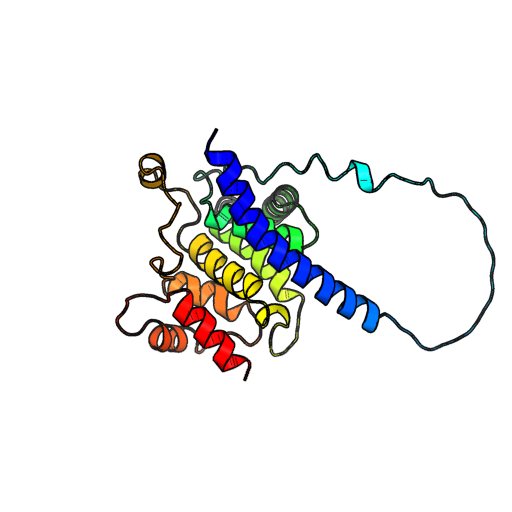 A 1 200 ? 16.570 5.094 -7.691 1.00 96.75 200 GLY A O 1
ATOM 1585 N N . ALA A 1 201 ? 16.219 2.888 -7.924 1.00 95.94 201 ALA A N 1
ATOM 1586 C CA . ALA A 1 201 ? 16.144 2.909 -9.384 1.00 95.94 201 ALA A CA 1
ATOM 1587 C C . ALA A 1 201 ? 14.913 3.671 -9.910 1.00 95.94 201 ALA A C 1
ATOM 1589 O O . ALA A 1 201 ? 15.022 4.417 -10.883 1.00 95.94 201 ALA A O 1
ATOM 1590 N N . LEU A 1 202 ? 13.748 3.505 -9.272 1.00 96.25 202 LEU A N 1
ATOM 1591 C CA . LEU A 1 202 ? 12.493 4.137 -9.693 1.00 96.25 202 LEU A CA 1
ATOM 1592 C C . LEU A 1 202 ? 12.406 5.617 -9.297 1.00 96.25 202 LEU A C 1
ATOM 1594 O O . LEU A 1 202 ? 11.965 6.446 -10.093 1.00 96.25 202 LEU A O 1
ATOM 1598 N N . ALA A 1 203 ? 12.801 5.953 -8.070 1.00 95.06 203 ALA A N 1
ATOM 1599 C CA . ALA A 1 203 ? 12.758 7.316 -7.550 1.00 95.06 203 ALA A CA 1
ATOM 1600 C C . ALA A 1 203 ? 13.822 8.206 -8.207 1.00 95.06 203 ALA A C 1
ATOM 1602 O O . ALA A 1 203 ? 13.566 9.391 -8.444 1.00 95.06 203 ALA A O 1
ATOM 1603 N N . SER A 1 204 ? 14.986 7.632 -8.541 1.00 86.75 204 SER A N 1
ATOM 1604 C CA . SER A 1 204 ? 16.121 8.354 -9.118 1.00 86.75 204 SER A CA 1
ATOM 1605 C C . SER A 1 204 ? 16.452 9.612 -8.289 1.00 86.75 204 SER A C 1
ATOM 1607 O O . SER A 1 204 ? 16.503 9.553 -7.061 1.00 86.75 204 SER A O 1
ATOM 1609 N N . ASP A 1 205 ? 16.647 10.763 -8.928 1.00 82.62 205 ASP A N 1
ATOM 1610 C CA . ASP A 1 205 ? 16.926 12.059 -8.298 1.00 82.62 205 ASP A CA 1
ATOM 1611 C C . ASP A 1 205 ? 15.671 12.839 -7.854 1.00 82.62 205 ASP A C 1
ATOM 1613 O O . ASP A 1 205 ? 15.776 13.918 -7.269 1.00 82.62 205 ASP A O 1
ATOM 1617 N N . LYS A 1 206 ? 14.466 12.303 -8.084 1.00 80.75 206 LYS A N 1
ATOM 1618 C CA . LYS A 1 206 ? 13.189 13.015 -7.866 1.00 80.75 206 LYS A CA 1
ATOM 1619 C C . LYS A 1 206 ? 12.703 12.972 -6.419 1.00 80.75 206 LYS A C 1
ATOM 1621 O O . LYS A 1 206 ? 11.662 13.537 -6.087 1.00 80.75 206 LYS A O 1
ATOM 1626 N N . GLY A 1 207 ? 13.431 12.270 -5.553 1.00 85.62 207 GLY A N 1
ATOM 1627 C CA . GLY A 1 207 ? 13.121 12.108 -4.135 1.00 85.62 207 GLY A CA 1
ATOM 1628 C C . GLY A 1 207 ? 11.942 11.175 -3.833 1.00 85.62 207 GLY A C 1
ATOM 1629 O O . GLY A 1 207 ? 11.657 10.950 -2.659 1.00 85.62 207 GLY A O 1
ATOM 1630 N N . GLY A 1 208 ? 11.252 10.629 -4.836 1.00 94.06 208 GLY A N 1
ATOM 1631 C CA . GLY A 1 208 ? 10.160 9.676 -4.643 1.00 94.06 208 GLY A CA 1
ATOM 1632 C C . GLY A 1 208 ? 9.534 9.207 -5.950 1.00 94.06 208 GLY A C 1
ATOM 1633 O O . GLY A 1 208 ? 9.901 9.660 -7.035 1.00 94.06 208 GLY A O 1
ATOM 1634 N N . ILE A 1 209 ? 8.577 8.289 -5.840 1.00 95.75 209 ILE A N 1
ATOM 1635 C CA . ILE A 1 209 ? 7.951 7.621 -6.983 1.00 95.75 209 ILE A CA 1
ATOM 1636 C C . ILE A 1 209 ? 6.597 8.270 -7.275 1.00 95.75 209 ILE A C 1
ATOM 1638 O O . ILE A 1 209 ? 5.708 8.282 -6.425 1.00 95.75 209 ILE A O 1
ATOM 1642 N N . SER A 1 210 ? 6.420 8.795 -8.488 1.00 93.62 210 SER A N 1
ATOM 1643 C CA . SER A 1 210 ? 5.120 9.277 -8.964 1.00 93.62 210 SER A CA 1
ATOM 1644 C C . SER A 1 210 ? 4.246 8.123 -9.460 1.00 93.62 210 SER A C 1
ATOM 1646 O O . SER A 1 210 ? 4.750 7.067 -9.852 1.00 93.62 210 SER A O 1
ATOM 1648 N N . PHE A 1 211 ? 2.932 8.348 -9.562 1.00 91.31 211 PHE A N 1
ATOM 1649 C CA . PHE A 1 211 ? 2.026 7.334 -10.114 1.00 91.31 211 PHE A CA 1
ATOM 1650 C C . PHE A 1 211 ? 2.388 6.925 -11.556 1.00 91.31 211 PHE A C 1
ATOM 1652 O O . PHE A 1 211 ? 2.209 5.773 -11.937 1.00 91.31 211 PHE A O 1
ATOM 1659 N N . SER A 1 212 ? 2.921 7.847 -12.368 1.00 91.56 212 SER A N 1
ATOM 1660 C CA . SER A 1 212 ? 3.326 7.539 -13.746 1.00 91.56 212 SER A CA 1
ATOM 1661 C C . SER A 1 212 ? 4.522 6.589 -13.812 1.00 91.56 212 SER A C 1
ATOM 1663 O O . SER A 1 212 ? 4.518 5.675 -14.634 1.00 91.56 212 SER A O 1
ATOM 1665 N N . ILE A 1 213 ? 5.523 6.780 -12.947 1.00 95.19 213 ILE A N 1
ATOM 1666 C CA . ILE A 1 213 ? 6.679 5.880 -12.837 1.00 95.19 213 ILE A CA 1
ATOM 1667 C C . ILE A 1 213 ? 6.214 4.519 -12.323 1.00 95.19 213 ILE A C 1
ATOM 1669 O O . ILE A 1 213 ? 6.530 3.500 -12.927 1.00 95.19 213 ILE A O 1
ATOM 1673 N N . TRP A 1 214 ? 5.398 4.517 -11.269 1.00 95.31 214 TRP A N 1
ATOM 1674 C CA . TRP A 1 214 ? 4.799 3.316 -10.695 1.00 95.31 214 TRP A CA 1
ATOM 1675 C C . TRP A 1 214 ? 4.023 2.477 -11.721 1.00 95.31 214 TRP A C 1
ATOM 1677 O O . TRP A 1 214 ? 4.285 1.289 -11.879 1.00 95.31 214 TRP A O 1
ATOM 1687 N N . SER A 1 215 ? 3.102 3.094 -12.463 1.00 93.81 215 SER A N 1
ATOM 1688 C CA . SER A 1 215 ? 2.305 2.379 -13.463 1.00 93.81 215 SER A CA 1
ATOM 1689 C C . SER A 1 215 ? 3.169 1.891 -14.631 1.00 93.81 215 SER A C 1
ATOM 1691 O O . SER A 1 215 ? 2.987 0.770 -15.097 1.00 93.81 215 SER A O 1
ATOM 1693 N N . SER A 1 216 ? 4.171 2.673 -15.054 1.00 95.56 216 SER A N 1
ATOM 1694 C CA . SER A 1 216 ? 5.118 2.251 -16.101 1.00 95.56 216 SER A CA 1
ATOM 1695 C C . SER A 1 216 ? 5.965 1.057 -15.667 1.00 95.56 216 SER A C 1
ATOM 1697 O O . SER A 1 216 ? 6.222 0.168 -16.473 1.00 95.56 216 SER A O 1
ATOM 1699 N N . TYR A 1 217 ? 6.374 1.025 -14.397 1.00 96.75 217 TYR A N 1
ATOM 1700 C CA . TYR A 1 217 ? 7.099 -0.093 -13.808 1.00 96.75 217 TYR A CA 1
ATOM 1701 C C . TYR A 1 217 ? 6.272 -1.381 -13.853 1.00 96.75 217 TYR A C 1
ATOM 1703 O O . TYR A 1 217 ? 6.735 -2.378 -14.402 1.00 96.75 217 TYR A O 1
ATOM 1711 N N . ILE A 1 218 ? 5.025 -1.343 -13.375 1.00 96.75 218 ILE A N 1
ATOM 1712 C CA . ILE A 1 218 ? 4.133 -2.511 -13.413 1.00 96.75 218 ILE A CA 1
ATOM 1713 C C . ILE A 1 218 ? 3.887 -2.957 -14.855 1.00 96.75 218 ILE A C 1
ATOM 1715 O O . ILE A 1 218 ? 3.932 -4.141 -15.161 1.00 96.75 218 ILE A O 1
ATOM 1719 N N . HIS A 1 219 ? 3.689 -2.015 -15.775 1.00 95.38 219 HIS A N 1
ATOM 1720 C CA . HIS A 1 219 ? 3.474 -2.348 -17.179 1.00 95.38 219 HIS A CA 1
ATOM 1721 C C . HIS A 1 219 ? 4.709 -2.968 -17.853 1.00 95.38 219 HIS A C 1
ATOM 1723 O O . HIS A 1 219 ? 4.569 -3.700 -18.826 1.00 95.38 219 HIS A O 1
ATOM 1729 N N . ALA A 1 220 ? 5.917 -2.662 -17.373 1.00 95.38 220 ALA A N 1
ATOM 1730 C CA . ALA A 1 220 ? 7.145 -3.312 -17.819 1.00 95.38 220 ALA A CA 1
ATOM 1731 C C . ALA A 1 220 ? 7.332 -4.698 -17.184 1.00 95.38 220 ALA A C 1
ATOM 1733 O O . ALA A 1 220 ? 7.883 -5.576 -17.834 1.00 95.38 220 ALA A O 1
ATOM 1734 N N . LEU A 1 221 ? 6.861 -4.884 -15.948 1.00 94.12 221 LEU A N 1
ATOM 1735 C CA . LEU A 1 221 ? 6.903 -6.152 -15.219 1.00 94.12 221 LEU A CA 1
ATOM 1736 C C . LEU A 1 221 ? 5.968 -7.215 -15.822 1.00 94.12 221 LEU A C 1
ATOM 1738 O O . LEU A 1 221 ? 6.292 -8.393 -15.794 1.00 94.12 221 LEU A O 1
ATOM 1742 N N . LEU A 1 222 ? 4.817 -6.799 -16.359 1.00 91.88 222 LEU A N 1
ATOM 1743 C CA . LEU A 1 222 ? 3.797 -7.690 -16.934 1.00 91.88 222 LEU A CA 1
ATOM 1744 C C . LEU A 1 222 ? 4.034 -8.055 -18.416 1.00 91.88 222 LEU A C 1
ATOM 1746 O O . LEU A 1 222 ? 3.158 -8.656 -19.036 1.00 91.88 222 LEU A O 1
ATOM 1750 N N . LYS A 1 223 ? 5.164 -7.646 -19.001 1.00 84.56 223 LYS A N 1
ATOM 1751 C CA . LYS A 1 223 ? 5.554 -7.988 -20.379 1.00 84.56 223 LYS A CA 1
ATOM 1752 C C . LYS A 1 223 ? 6.413 -9.238 -20.418 1.00 84.56 223 LYS A C 1
ATOM 1754 O O . LYS A 1 223 ? 6.223 -10.009 -21.382 1.00 84.56 223 LYS A O 1
#

Radius of gyration: 20.15 Å; chains: 1; bounding box: 56×65×43 Å

Sequence (223 aa):
MANSELWFLLIDVVKRSLNSLLSRTHDFVNEVASPLGKIGKAEVSDDVEHYDIQDMLVGEQMIPSEMPDGNLSLAAVVSIEQFSRMNGLTGRKMQKIFEALMPKPANNEARNLVEYCCFRFLSRDNSDIHPCLEDLGFQRLIFITMLAWEKPYRSEIDLSHKSLEETSLKTILVREEAFVRIAPAVSGLADQATVHNLYGALASDKGGISFSIWSSYIHALLK